Protein AF-A0A1B6IET4-F1 (afdb_monomer_lite)

Radius of gyration: 29.34 Å; chains: 1; bounding box: 78×81×77 Å

Structure (mmCIF, N/CA/C/O backbone):
data_AF-A0A1B6IET4-F1
#
_entry.id   AF-A0A1B6IET4-F1
#
loop_
_atom_site.group_PDB
_atom_site.id
_atom_site.type_symbol
_atom_site.label_atom_id
_atom_site.label_alt_id
_atom_site.label_comp_id
_atom_site.label_asym_id
_atom_site.label_entity_id
_atom_site.label_seq_id
_atom_site.pdbx_PDB_ins_code
_atom_site.Cartn_x
_atom_site.Cartn_y
_atom_site.Cartn_z
_atom_site.occupancy
_atom_site.B_iso_or_equiv
_atom_site.auth_seq_id
_atom_site.auth_comp_id
_atom_site.auth_asym_id
_atom_site.auth_atom_id
_atom_site.pdbx_PDB_model_num
ATOM 1 N N . ASN A 1 1 ? 50.141 42.707 -34.898 1.00 35.66 1 ASN A N 1
ATOM 2 C CA . ASN A 1 1 ? 50.075 41.820 -33.721 1.00 35.66 1 ASN A CA 1
ATOM 3 C C . ASN A 1 1 ? 49.237 40.603 -34.045 1.00 35.66 1 ASN A C 1
ATOM 5 O O . ASN A 1 1 ? 48.019 40.687 -34.051 1.00 35.66 1 ASN A O 1
ATOM 9 N N . ASN A 1 2 ? 49.936 39.517 -34.378 1.00 40.16 2 ASN A N 1
ATOM 10 C CA . ASN A 1 2 ? 49.431 38.146 -34.399 1.00 40.16 2 ASN A CA 1
ATOM 11 C C . ASN A 1 2 ? 48.993 37.731 -32.991 1.00 40.16 2 ASN A C 1
ATOM 13 O O . ASN A 1 2 ? 49.772 37.937 -32.063 1.00 40.16 2 ASN A O 1
ATOM 17 N N . ALA A 1 3 ? 47.797 37.151 -32.866 1.00 30.16 3 ALA A N 1
ATOM 18 C CA . ALA A 1 3 ? 47.273 36.400 -31.715 1.00 30.16 3 ALA A CA 1
ATOM 19 C C . ALA A 1 3 ? 45.770 36.187 -32.005 1.00 30.16 3 ALA A C 1
ATOM 21 O O . ALA A 1 3 ? 45.035 37.162 -32.029 1.00 30.16 3 ALA A O 1
ATOM 22 N N . PHE A 1 4 ? 45.197 35.031 -32.328 1.00 36.78 4 PHE A N 1
ATOM 23 C CA . PHE A 1 4 ? 45.524 33.633 -32.088 1.00 36.78 4 PHE A CA 1
ATOM 24 C C . PHE A 1 4 ? 44.961 32.810 -33.265 1.00 36.78 4 PHE A C 1
ATOM 26 O O . PHE A 1 4 ? 43.767 32.880 -33.550 1.00 36.78 4 PHE A O 1
ATOM 33 N N . GLN A 1 5 ? 45.811 32.041 -33.947 1.00 36.50 5 GLN A N 1
ATOM 34 C CA . GLN A 1 5 ? 45.385 30.879 -34.728 1.00 36.50 5 GLN A CA 1
ATOM 35 C C . GLN A 1 5 ? 45.336 29.698 -33.757 1.00 36.50 5 GLN A C 1
ATOM 37 O O . GLN A 1 5 ? 46.347 29.384 -33.133 1.00 36.50 5 GLN A O 1
ATOM 42 N N . ASP A 1 6 ? 44.171 29.077 -33.603 1.00 36.41 6 ASP A N 1
ATOM 43 C CA . ASP A 1 6 ? 44.025 27.835 -32.847 1.00 36.41 6 ASP A CA 1
ATOM 44 C C . ASP A 1 6 ? 44.394 26.663 -33.770 1.00 36.41 6 ASP A C 1
ATOM 46 O O . ASP A 1 6 ? 43.648 26.303 -34.681 1.00 36.41 6 ASP A O 1
ATOM 50 N N . THR A 1 7 ? 45.608 26.140 -33.597 1.00 37.38 7 THR A N 1
ATOM 51 C CA . THR A 1 7 ? 46.166 24.989 -34.323 1.00 37.38 7 THR A CA 1
ATOM 52 C C . THR A 1 7 ? 46.132 23.731 -33.456 1.00 37.38 7 THR A C 1
ATOM 54 O O . THR A 1 7 ? 47.142 23.040 -33.310 1.00 37.38 7 THR A O 1
ATOM 57 N N . SER A 1 8 ? 44.989 23.434 -32.843 1.00 35.81 8 SER A N 1
ATOM 58 C CA . SER A 1 8 ? 44.781 22.185 -32.112 1.00 35.81 8 SER A CA 1
ATOM 59 C C . SER A 1 8 ? 44.183 21.106 -33.041 1.00 35.81 8 SER A C 1
ATOM 61 O O . SER A 1 8 ? 43.180 21.350 -33.718 1.00 35.81 8 SER A O 1
ATOM 63 N N . PRO A 1 9 ? 44.785 19.903 -33.142 1.00 37.06 9 PRO A N 1
ATOM 64 C CA . PRO A 1 9 ? 44.229 18.826 -33.952 1.00 37.06 9 PRO A CA 1
ATOM 65 C C . PRO A 1 9 ? 42.948 18.299 -33.292 1.00 37.06 9 PRO A C 1
ATOM 67 O O . PRO A 1 9 ? 42.962 17.869 -32.139 1.00 37.06 9 PRO A O 1
ATOM 70 N N . ARG A 1 10 ? 41.827 18.313 -34.025 1.00 40.69 10 ARG A N 1
ATOM 71 C CA . ARG A 1 10 ? 40.599 17.621 -33.610 1.00 40.69 10 ARG A CA 1
ATOM 72 C C . ARG A 1 10 ? 40.860 16.118 -33.618 1.00 40.69 10 ARG A C 1
ATOM 74 O O . ARG A 1 10 ? 40.913 15.503 -34.677 1.00 40.69 10 ARG A O 1
ATOM 81 N N . PHE A 1 11 ? 41.025 15.540 -32.438 1.00 39.75 11 PHE A N 1
ATOM 82 C CA . PHE A 1 11 ? 41.080 14.098 -32.255 1.00 39.75 11 PHE A CA 1
ATOM 83 C C . PHE A 1 11 ? 39.659 13.522 -32.344 1.00 39.75 11 PHE A C 1
ATOM 85 O O . PHE A 1 11 ? 38.828 13.780 -31.475 1.00 39.75 11 PHE A O 1
ATOM 92 N N . ASN A 1 12 ? 39.379 12.774 -33.413 1.00 44.72 12 ASN A N 1
ATOM 93 C CA . ASN A 1 12 ? 38.181 11.952 -33.552 1.00 44.72 12 ASN A CA 1
ATOM 94 C C . ASN A 1 12 ? 38.563 10.491 -33.246 1.00 44.72 12 ASN A C 1
ATOM 96 O O . ASN A 1 12 ? 39.318 9.898 -34.018 1.00 44.72 12 ASN A O 1
ATOM 100 N N . PRO A 1 13 ? 38.076 9.890 -32.149 1.00 41.97 13 PRO A N 1
ATOM 101 C CA . PRO A 1 13 ? 38.489 8.547 -31.739 1.00 41.97 13 PRO A CA 1
ATOM 102 C C . PRO A 1 13 ? 37.949 7.421 -32.641 1.00 41.97 13 PRO A C 1
ATOM 104 O O . PRO A 1 13 ? 38.287 6.262 -32.413 1.00 41.97 13 PRO A O 1
ATOM 107 N N . PHE A 1 14 ? 37.148 7.739 -33.666 1.00 42.12 14 PHE A N 1
ATOM 108 C CA . PHE A 1 14 ? 36.543 6.758 -34.575 1.00 42.12 14 PHE A CA 1
ATOM 109 C C . PHE A 1 14 ? 37.164 6.717 -35.981 1.00 42.12 14 PHE A C 1
ATOM 111 O O . PHE A 1 14 ? 36.769 5.879 -36.788 1.00 42.12 14 PHE A O 1
ATOM 118 N N . ASP A 1 15 ? 38.171 7.548 -36.277 1.00 45.91 15 ASP A N 1
ATOM 119 C CA . ASP A 1 15 ? 38.910 7.469 -37.543 1.00 45.91 15 ASP A CA 1
ATOM 120 C C . ASP A 1 15 ? 40.037 6.427 -37.451 1.00 45.91 15 ASP A C 1
ATOM 122 O O . ASP A 1 15 ? 41.216 6.739 -37.283 1.00 45.91 15 ASP A O 1
ATOM 126 N N . LYS A 1 16 ? 39.666 5.149 -37.570 1.00 44.59 16 LYS A N 1
ATOM 127 C CA . LYS A 1 16 ? 40.583 4.080 -37.984 1.00 44.59 16 LYS A CA 1
ATOM 128 C C . LYS A 1 16 ? 39.982 3.329 -39.162 1.00 44.59 16 LYS A C 1
ATOM 130 O O . LYS A 1 16 ? 39.268 2.344 -39.007 1.00 44.59 16 LYS A O 1
ATOM 135 N N . THR A 1 17 ? 40.325 3.789 -40.358 1.00 39.22 17 THR A N 1
ATOM 136 C CA . THR A 1 17 ? 40.304 2.981 -41.574 1.00 39.22 17 THR A CA 1
ATOM 137 C C . THR A 1 17 ? 41.448 1.971 -41.511 1.00 39.22 17 THR A C 1
ATOM 139 O O . THR A 1 17 ? 42.593 2.280 -41.829 1.00 39.22 17 THR A O 1
ATOM 142 N N . GLN A 1 18 ? 41.144 0.746 -41.090 1.00 35.44 18 GLN A N 1
ATOM 143 C CA . GLN A 1 18 ? 41.941 -0.426 -41.444 1.00 35.44 18 GLN A CA 1
ATOM 144 C C . GLN A 1 18 ? 40.988 -1.527 -41.903 1.00 35.44 18 GLN A C 1
ATOM 146 O O . GLN A 1 18 ? 40.149 -2.005 -41.144 1.00 35.44 18 GLN A O 1
ATOM 151 N N . GLU A 1 19 ? 41.097 -1.870 -43.184 1.00 30.97 19 GLU A N 1
ATOM 152 C CA . GLU A 1 19 ? 40.452 -3.028 -43.791 1.00 30.97 19 GLU A CA 1
ATOM 153 C C . GLU A 1 19 ? 40.926 -4.305 -43.081 1.00 30.97 19 GLU A C 1
ATOM 155 O O . GLU A 1 19 ? 42.126 -4.522 -42.911 1.00 30.97 19 GLU A O 1
ATOM 160 N N . ILE A 1 20 ? 39.982 -5.149 -42.663 1.00 35.44 20 ILE A N 1
ATOM 161 C CA . ILE A 1 20 ? 40.255 -6.448 -42.040 1.00 35.44 20 ILE A CA 1
ATOM 162 C C . ILE A 1 20 ? 40.138 -7.519 -43.136 1.00 35.44 20 ILE A C 1
ATOM 164 O O . ILE A 1 20 ? 39.052 -7.661 -43.707 1.00 35.44 20 ILE A O 1
ATOM 168 N N . PRO A 1 21 ? 41.189 -8.303 -43.447 1.00 29.14 21 PRO A N 1
ATOM 169 C CA . PRO A 1 21 ? 41.033 -9.486 -44.279 1.00 29.14 21 PRO A CA 1
ATOM 170 C C . PRO A 1 21 ? 40.255 -10.555 -43.510 1.00 29.14 21 PRO A C 1
ATOM 172 O O . PRO A 1 21 ? 40.513 -10.815 -42.335 1.00 29.14 21 PRO A O 1
ATOM 175 N N . ALA A 1 22 ? 39.302 -11.184 -44.190 1.00 39.00 22 ALA A N 1
ATOM 176 C CA . ALA A 1 22 ? 38.547 -12.305 -43.659 1.00 39.00 22 ALA A CA 1
ATOM 177 C C . ALA A 1 22 ? 39.466 -13.494 -43.319 1.00 39.00 22 ALA A C 1
ATOM 179 O O . ALA A 1 22 ? 40.372 -13.808 -44.087 1.00 39.00 22 ALA A O 1
ATOM 180 N N . GLN A 1 23 ? 39.096 -14.201 -42.242 1.00 33.66 23 GLN A N 1
ATOM 181 C CA . GLN A 1 23 ? 39.641 -15.463 -41.710 1.00 33.66 23 GLN A CA 1
ATOM 182 C C . GLN A 1 23 ? 40.723 -15.303 -40.630 1.00 33.66 23 GLN A C 1
ATOM 184 O O . GLN A 1 23 ? 41.893 -15.093 -40.918 1.00 33.66 23 GLN A O 1
ATOM 189 N N . VAL A 1 24 ? 40.325 -15.457 -39.364 1.00 31.33 24 VAL A N 1
ATOM 190 C CA . VAL A 1 24 ? 40.567 -16.652 -38.530 1.00 31.33 24 VAL A CA 1
ATOM 191 C C . VAL A 1 24 ? 39.915 -16.388 -37.165 1.00 31.33 24 VAL A C 1
ATOM 193 O O . VAL A 1 24 ? 40.154 -15.377 -36.513 1.00 31.33 24 VAL A O 1
ATOM 196 N N . THR A 1 25 ? 39.020 -17.292 -36.788 1.00 41.34 25 THR A N 1
ATOM 197 C CA . THR A 1 25 ? 38.418 -17.445 -35.463 1.00 41.34 25 THR A CA 1
ATOM 198 C C . THR A 1 25 ? 39.487 -17.837 -34.445 1.00 41.34 25 THR A C 1
ATOM 200 O O . THR A 1 25 ? 40.204 -18.796 -34.705 1.00 41.34 25 THR A O 1
ATOM 203 N N . ASP A 1 26 ? 39.603 -17.095 -33.338 1.00 30.06 26 ASP A N 1
ATOM 204 C CA . ASP A 1 26 ? 39.735 -17.598 -31.954 1.00 30.06 26 ASP A CA 1
ATOM 205 C C . ASP A 1 26 ? 40.285 -16.508 -31.004 1.00 30.06 26 ASP A C 1
ATOM 207 O O . ASP A 1 26 ? 41.312 -15.889 -31.258 1.00 30.06 26 ASP A O 1
ATOM 211 N N . ASN A 1 27 ? 39.579 -16.308 -29.882 1.00 43.00 27 ASN A N 1
ATOM 212 C CA . ASN A 1 27 ? 40.034 -15.731 -28.604 1.00 43.00 27 ASN A CA 1
ATOM 213 C C . ASN A 1 27 ? 40.796 -14.381 -28.594 1.00 43.00 27 ASN A C 1
ATOM 215 O O . ASN A 1 27 ? 42.022 -14.347 -28.563 1.00 43.00 27 ASN A O 1
ATOM 219 N N . ILE A 1 28 ? 40.067 -13.264 -28.417 1.00 29.33 28 ILE A N 1
ATOM 220 C CA . ILE A 1 28 ? 40.630 -11.926 -28.107 1.00 29.33 28 ILE A CA 1
ATOM 221 C C . ILE A 1 28 ? 39.942 -11.302 -26.872 1.00 29.33 28 ILE A C 1
ATOM 223 O O . ILE A 1 28 ? 39.375 -10.218 -26.940 1.00 29.33 28 ILE A O 1
ATOM 227 N N . PHE A 1 29 ? 39.961 -11.985 -25.723 1.00 32.66 29 PHE A N 1
ATOM 228 C CA . PHE A 1 29 ? 39.547 -11.379 -24.437 1.00 32.66 29 PHE A CA 1
ATOM 229 C C . PHE A 1 29 ? 40.571 -11.534 -23.308 1.00 32.66 29 PHE A C 1
ATOM 231 O O . PHE A 1 29 ? 40.282 -11.250 -22.151 1.00 32.66 29 PHE A O 1
ATOM 238 N N . ALA A 1 30 ? 41.805 -11.911 -23.632 1.00 33.69 30 ALA A N 1
ATOM 239 C CA . ALA A 1 30 ? 42.887 -11.966 -22.661 1.00 33.69 30 ALA A CA 1
ATOM 240 C C . ALA A 1 30 ? 44.090 -11.190 -23.193 1.00 33.69 30 ALA A C 1
ATOM 242 O O . ALA A 1 30 ? 44.965 -11.792 -23.799 1.00 33.69 30 ALA A O 1
ATOM 243 N N . GLN A 1 31 ? 44.093 -9.864 -23.009 1.00 34.19 31 GLN A N 1
ATOM 244 C CA . GLN A 1 31 ? 45.282 -9.018 -22.783 1.00 34.19 31 GLN A CA 1
ATOM 245 C C . GLN A 1 31 ? 44.939 -7.535 -22.989 1.00 34.19 31 GLN A C 1
ATOM 247 O O . GLN A 1 31 ? 45.102 -6.992 -24.076 1.00 34.19 31 GLN A O 1
ATOM 252 N N . ALA A 1 32 ? 44.505 -6.869 -21.919 1.00 28.36 32 ALA A N 1
ATOM 253 C CA . ALA A 1 32 ? 44.659 -5.422 -21.759 1.00 28.36 32 ALA A CA 1
ATOM 254 C C . ALA A 1 32 ? 44.480 -5.039 -20.280 1.00 28.36 32 ALA A C 1
ATOM 256 O O . ALA A 1 32 ? 43.469 -4.468 -19.891 1.00 28.36 32 ALA A O 1
ATOM 257 N N . VAL A 1 33 ? 45.464 -5.366 -19.440 1.00 30.70 33 VAL A N 1
ATOM 258 C CA . VAL A 1 33 ? 45.651 -4.677 -18.156 1.00 30.70 33 VAL A CA 1
ATOM 259 C C . VAL A 1 33 ? 47.099 -4.204 -18.118 1.00 30.70 33 VAL A C 1
ATOM 261 O O . VAL A 1 33 ? 48.017 -4.997 -17.923 1.00 30.70 33 VAL A O 1
ATOM 264 N N . LEU A 1 34 ? 47.296 -2.910 -18.361 1.00 32.31 34 LEU A N 1
ATOM 265 C CA . LEU A 1 34 ? 48.510 -2.182 -18.001 1.00 32.31 34 LEU A CA 1
ATOM 266 C C . LEU A 1 34 ? 48.124 -1.146 -16.932 1.00 32.31 34 LEU A C 1
ATOM 268 O O . LEU A 1 34 ? 47.094 -0.489 -17.094 1.00 32.31 34 LEU A O 1
ATOM 272 N N . PRO A 1 35 ? 48.902 -0.999 -15.846 1.00 37.44 35 PRO A N 1
ATOM 273 C CA . PRO A 1 35 ? 48.570 -0.098 -14.750 1.00 37.44 35 PRO A CA 1
ATOM 274 C C . PRO A 1 35 ? 49.065 1.324 -15.047 1.00 37.44 35 PRO A C 1
ATOM 276 O O . PRO A 1 35 ? 50.224 1.515 -15.411 1.00 37.44 35 PRO A O 1
ATOM 279 N N . GLY A 1 36 ? 48.203 2.328 -14.866 1.00 28.25 36 GLY A N 1
ATOM 280 C CA . GLY A 1 36 ? 48.561 3.732 -15.072 1.00 28.25 36 GLY A CA 1
ATOM 281 C C . GLY A 1 36 ? 47.509 4.708 -14.549 1.00 28.25 36 GLY A C 1
ATOM 282 O O . GLY A 1 36 ? 46.590 5.065 -15.268 1.00 28.25 36 GLY A O 1
ATOM 283 N N . GLU A 1 37 ? 47.688 5.096 -13.286 1.00 33.75 37 GLU A N 1
ATOM 284 C CA . GLU A 1 37 ? 47.348 6.379 -12.649 1.00 33.75 37 GLU A CA 1
ATOM 285 C C . GLU A 1 37 ? 45.971 7.034 -12.905 1.00 33.75 37 GLU A C 1
ATOM 287 O O . GLU A 1 37 ? 45.761 7.764 -13.868 1.00 33.75 37 GLU A O 1
ATOM 292 N N . GLY A 1 38 ? 45.110 6.959 -11.879 1.00 40.62 38 GLY A N 1
ATOM 293 C CA . GLY A 1 38 ? 44.422 8.159 -11.391 1.00 40.62 38 GLY A CA 1
ATOM 294 C C . GLY A 1 38 ? 42.975 8.403 -11.818 1.00 40.62 38 GLY A C 1
ATOM 295 O O . GLY A 1 38 ? 42.601 9.564 -11.961 1.00 40.62 38 GLY A O 1
ATOM 296 N N . GLU A 1 39 ? 42.126 7.381 -11.939 1.00 33.41 39 GLU A N 1
ATOM 297 C CA . GLU A 1 39 ? 40.673 7.603 -11.940 1.00 33.41 39 GLU A CA 1
ATOM 298 C C . GLU A 1 39 ? 40.125 7.525 -10.513 1.00 33.41 39 GLU A C 1
ATOM 300 O O . GLU A 1 39 ? 40.117 6.475 -9.876 1.00 33.41 39 GLU A O 1
ATOM 305 N N . LYS A 1 40 ? 39.659 8.670 -9.998 1.00 36.06 40 LYS A N 1
ATOM 306 C CA . LYS A 1 40 ? 38.777 8.707 -8.831 1.00 36.06 40 LYS A CA 1
ATOM 307 C C . LYS A 1 40 ? 37.449 8.069 -9.229 1.00 36.06 40 LYS A C 1
ATOM 309 O O . LYS A 1 40 ? 36.549 8.753 -9.715 1.00 36.06 40 LYS A O 1
ATOM 314 N N . THR A 1 41 ? 37.344 6.766 -9.020 1.00 34.38 41 THR A N 1
ATOM 315 C CA . THR A 1 41 ? 36.072 6.060 -8.919 1.00 34.38 41 THR A CA 1
ATOM 316 C C . THR A 1 41 ? 35.220 6.766 -7.867 1.00 34.38 41 THR A C 1
ATOM 318 O O . THR A 1 41 ? 35.660 7.014 -6.745 1.00 34.38 41 THR A O 1
ATOM 321 N N . LEU A 1 42 ? 34.005 7.157 -8.250 1.00 35.91 42 LEU A N 1
ATOM 322 C CA . LEU A 1 42 ? 32.974 7.577 -7.307 1.00 35.91 42 LEU A CA 1
ATOM 323 C C . LEU A 1 42 ? 32.716 6.398 -6.363 1.00 35.91 42 LEU A C 1
ATOM 325 O O . LEU A 1 42 ? 32.062 5.432 -6.749 1.00 35.91 42 LEU A O 1
ATOM 329 N N . GLU A 1 43 ? 33.272 6.454 -5.153 1.00 33.97 43 GLU A N 1
ATOM 330 C CA . GLU A 1 43 ? 32.986 5.473 -4.111 1.00 33.97 43 GLU A CA 1
ATOM 331 C C . GLU A 1 43 ? 31.500 5.566 -3.753 1.00 33.97 43 GLU A C 1
ATOM 333 O O . GLU A 1 43 ? 31.031 6.546 -3.167 1.00 33.97 43 GLU A O 1
ATOM 338 N N . ARG A 1 44 ? 30.750 4.532 -4.145 1.00 40.22 44 ARG A N 1
ATOM 339 C CA . ARG A 1 44 ? 29.444 4.221 -3.569 1.00 40.22 44 ARG A CA 1
ATOM 340 C C . ARG A 1 44 ? 29.656 4.038 -2.066 1.00 40.22 44 ARG A C 1
ATOM 342 O O . ARG A 1 44 ? 30.440 3.186 -1.658 1.00 40.22 44 ARG A O 1
ATOM 349 N N . THR A 1 45 ? 28.999 4.851 -1.242 1.00 41.81 45 THR A N 1
ATOM 350 C CA . THR A 1 45 ? 29.065 4.770 0.230 1.00 41.81 45 THR A CA 1
ATOM 351 C C . THR A 1 45 ? 28.207 3.626 0.770 1.00 41.81 45 THR A C 1
ATOM 353 O O . THR A 1 45 ? 27.456 3.796 1.733 1.00 41.81 45 THR A O 1
ATOM 356 N N . ASP A 1 46 ? 28.283 2.472 0.124 1.00 43.41 46 ASP A N 1
ATOM 357 C CA . ASP A 1 46 ? 27.486 1.310 0.464 1.00 43.41 46 ASP A CA 1
ATOM 358 C C . ASP A 1 46 ? 28.250 0.542 1.544 1.00 43.41 46 ASP A C 1
ATOM 360 O O . ASP A 1 46 ? 29.479 0.458 1.527 1.00 43.41 46 ASP A O 1
ATOM 364 N N . SER A 1 47 ? 27.519 0.070 2.549 1.00 44.41 47 SER A N 1
ATOM 365 C CA . SER A 1 47 ? 28.025 -0.667 3.703 1.00 44.41 47 SER A CA 1
ATOM 366 C C . SER A 1 47 ? 29.086 -1.694 3.283 1.00 44.41 47 SER A C 1
ATOM 368 O O . SER A 1 47 ? 28.830 -2.509 2.406 1.00 44.41 47 SER A O 1
ATOM 370 N N . GLN A 1 48 ? 30.276 -1.636 3.891 1.00 44.53 48 GLN A N 1
ATOM 371 C CA . GLN A 1 48 ? 31.512 -2.316 3.455 1.00 44.53 48 GLN A CA 1
ATOM 372 C C . GLN A 1 48 ? 31.500 -3.861 3.445 1.00 44.53 48 GLN A C 1
ATOM 374 O O . GLN A 1 48 ? 32.554 -4.467 3.290 1.00 44.53 48 GLN A O 1
ATOM 379 N N . GLU A 1 49 ? 30.347 -4.513 3.554 1.00 47.47 49 GLU A N 1
ATOM 380 C CA . GLU A 1 49 ? 30.211 -5.955 3.352 1.00 47.47 49 GLU A CA 1
ATOM 381 C C . GLU A 1 49 ? 28.911 -6.230 2.586 1.00 47.47 49 GLU A C 1
ATOM 383 O O . GLU A 1 49 ? 27.850 -6.436 3.176 1.00 47.47 49 GLU A O 1
ATOM 388 N N . THR A 1 50 ? 28.971 -6.209 1.251 1.00 52.34 50 THR A N 1
ATOM 389 C CA . THR A 1 50 ? 27.949 -6.882 0.443 1.00 52.34 50 THR A CA 1
ATOM 390 C C . THR A 1 50 ? 28.032 -8.382 0.744 1.00 52.34 50 THR A C 1
ATOM 392 O O . THR A 1 50 ? 29.141 -8.929 0.759 1.00 52.34 50 THR A O 1
ATOM 395 N N . PRO A 1 51 ? 26.907 -9.071 1.018 1.00 56.97 51 PRO A N 1
ATOM 396 C CA . PRO A 1 51 ? 26.940 -10.501 1.294 1.00 56.97 51 PRO A CA 1
ATOM 397 C C . PRO A 1 51 ? 27.563 -11.253 0.108 1.00 56.97 51 PRO A C 1
ATOM 399 O O . PRO A 1 51 ? 27.331 -10.866 -1.041 1.00 56.97 51 PRO A O 1
ATOM 402 N N . PRO A 1 52 ? 28.341 -12.323 0.344 1.00 57.31 52 PRO A N 1
ATOM 403 C CA . PRO A 1 52 ? 28.886 -13.117 -0.746 1.00 57.31 52 PRO A CA 1
ATOM 404 C C . PRO A 1 52 ? 27.744 -13.718 -1.575 1.00 57.31 52 PRO A C 1
ATOM 406 O O . PRO A 1 52 ? 26.821 -14.322 -1.034 1.00 57.31 52 PRO A O 1
ATOM 409 N N . THR A 1 53 ? 27.808 -13.559 -2.896 1.00 57.06 53 THR A N 1
ATOM 410 C CA . THR A 1 53 ? 26.908 -14.238 -3.838 1.00 57.06 53 THR A CA 1
ATOM 411 C C . THR A 1 53 ? 27.053 -15.765 -3.734 1.00 57.06 53 THR A C 1
ATOM 413 O O . THR A 1 53 ? 28.180 -16.251 -3.597 1.00 57.06 53 THR A O 1
ATOM 416 N N . PRO A 1 54 ? 25.962 -16.538 -3.887 1.00 60.03 54 PRO A N 1
ATOM 417 C CA . PRO A 1 54 ? 24.613 -16.091 -4.234 1.00 60.03 54 PRO A CA 1
ATOM 418 C C . PRO A 1 54 ? 23.852 -15.468 -3.052 1.00 60.03 54 PRO A C 1
ATOM 420 O O . PRO A 1 54 ? 23.880 -15.977 -1.940 1.00 60.03 54 PRO A O 1
ATOM 423 N N . LEU A 1 55 ? 23.094 -14.396 -3.318 1.00 65.31 55 LEU A N 1
ATOM 424 C CA . LEU A 1 55 ? 22.197 -13.737 -2.348 1.00 65.31 55 LEU A CA 1
ATOM 425 C C . LEU A 1 55 ? 20.917 -14.555 -2.058 1.00 65.31 55 LEU A C 1
ATOM 427 O O . LEU A 1 55 ? 19.899 -14.006 -1.639 1.00 65.31 55 LEU A O 1
ATOM 431 N N . PHE A 1 56 ? 20.932 -15.852 -2.357 1.00 68.06 56 PHE A N 1
ATOM 432 C CA . PHE A 1 56 ? 19.795 -16.755 -2.250 1.00 68.06 56 PHE A CA 1
ATOM 433 C C . PHE A 1 56 ? 20.270 -18.143 -1.824 1.00 68.06 56 PHE A C 1
ATOM 435 O O . PHE A 1 56 ? 21.320 -18.609 -2.265 1.00 68.06 56 PHE A O 1
ATOM 442 N N . ASP A 1 57 ? 19.461 -18.822 -1.016 1.00 68.75 57 ASP A N 1
ATOM 443 C CA . ASP A 1 57 ? 19.690 -20.223 -0.664 1.00 68.75 57 ASP A CA 1
ATOM 444 C C . ASP A 1 57 ? 19.475 -21.119 -1.899 1.00 68.75 57 ASP A C 1
ATOM 446 O O . ASP A 1 57 ? 18.489 -20.965 -2.628 1.00 68.75 57 ASP A O 1
ATOM 450 N N . GLU A 1 58 ? 20.387 -22.051 -2.177 1.00 69.69 58 GLU A N 1
ATOM 451 C CA . GLU A 1 58 ? 20.191 -23.046 -3.237 1.00 69.69 58 GLU A CA 1
ATOM 452 C C . GLU A 1 58 ? 19.107 -24.066 -2.864 1.00 69.69 58 GLU A C 1
ATOM 454 O O . GLU A 1 58 ? 18.427 -24.579 -3.759 1.00 69.69 58 GLU A O 1
ATOM 459 N N . ASP A 1 59 ? 18.890 -24.312 -1.569 1.00 75.44 59 ASP A N 1
ATOM 460 C CA . ASP A 1 59 ? 17.898 -25.263 -1.086 1.00 75.44 59 ASP A CA 1
ATOM 461 C C . ASP A 1 59 ? 16.468 -24.695 -1.155 1.00 75.44 59 ASP A C 1
ATOM 463 O O . ASP A 1 59 ? 16.011 -23.888 -0.342 1.00 75.44 59 ASP A O 1
ATOM 467 N N . VAL A 1 60 ? 15.717 -25.175 -2.147 1.00 79.94 60 VAL A N 1
ATOM 468 C CA . VAL A 1 60 ? 14.281 -24.901 -2.329 1.00 79.94 60 VAL A CA 1
ATOM 469 C C . VAL A 1 60 ? 13.404 -26.096 -1.953 1.00 79.94 60 VAL A C 1
ATOM 471 O O . VAL A 1 60 ? 12.217 -26.115 -2.276 1.00 79.94 60 VAL A O 1
ATOM 474 N N . SER A 1 61 ? 13.966 -27.115 -1.292 1.00 80.81 61 SER A N 1
ATOM 475 C CA . SER A 1 61 ? 13.227 -28.329 -0.925 1.00 80.81 61 SER A CA 1
ATOM 476 C C . SER A 1 61 ? 12.100 -28.047 0.070 1.00 80.81 61 SER A C 1
ATOM 478 O O . SER A 1 61 ? 11.063 -28.712 0.040 1.00 80.81 61 SER A O 1
ATOM 480 N N . GLN A 1 62 ? 12.280 -27.038 0.927 1.00 79.69 62 GLN A N 1
ATOM 481 C CA . GLN A 1 62 ? 11.281 -26.629 1.907 1.00 79.69 62 GLN A CA 1
ATOM 482 C C . GLN A 1 62 ? 10.306 -25.605 1.310 1.00 79.69 62 GLN A C 1
ATOM 484 O O . GLN A 1 62 ? 10.745 -24.596 0.742 1.00 79.69 62 GLN A O 1
ATOM 489 N N . PRO A 1 63 ? 8.982 -25.793 1.462 1.00 84.44 63 PRO A N 1
ATOM 490 C CA . PRO A 1 63 ? 8.008 -24.804 1.020 1.00 84.44 63 PRO A CA 1
ATOM 491 C C . PRO A 1 63 ? 8.161 -23.502 1.812 1.00 84.44 63 PRO A C 1
ATOM 493 O O . PRO A 1 63 ? 8.537 -23.507 2.985 1.00 84.44 63 PRO A O 1
ATOM 496 N N . LEU A 1 64 ? 7.840 -22.377 1.175 1.00 84.31 64 LEU A N 1
ATOM 497 C CA . LEU A 1 64 ? 7.841 -21.085 1.852 1.00 84.31 64 LEU A CA 1
ATOM 498 C C . LEU A 1 64 ? 6.745 -21.028 2.917 1.00 84.31 64 LEU A C 1
ATOM 500 O O . LEU A 1 64 ? 5.584 -21.348 2.654 1.00 84.31 64 LEU A O 1
ATOM 504 N N . GLU A 1 65 ? 7.099 -20.539 4.104 1.00 85.81 65 GLU A N 1
ATOM 505 C CA . GLU A 1 65 ? 6.106 -20.198 5.118 1.00 85.81 65 GLU A CA 1
ATOM 506 C C . GLU A 1 65 ? 5.172 -19.071 4.614 1.00 85.81 65 GLU A C 1
ATOM 508 O O . GLU A 1 65 ? 5.649 -18.123 3.961 1.00 85.81 65 GLU A O 1
ATOM 513 N N . PRO A 1 66 ? 3.862 -19.126 4.946 1.00 84.62 66 PRO A N 1
ATOM 514 C CA . PRO A 1 66 ? 2.897 -18.083 4.600 1.00 84.62 66 PRO A CA 1
ATOM 515 C C . PRO A 1 66 ? 3.317 -16.690 5.078 1.00 84.62 66 PRO A C 1
ATOM 517 O O . PRO A 1 66 ? 3.864 -16.528 6.172 1.00 84.62 66 PRO A O 1
ATOM 520 N N . PHE A 1 67 ? 3.018 -15.665 4.277 1.00 80.19 67 PHE A N 1
ATOM 521 C CA . PHE A 1 67 ? 3.343 -14.280 4.608 1.00 80.19 67 PHE A CA 1
ATOM 522 C C . PHE A 1 67 ? 2.291 -13.288 4.098 1.00 80.19 67 PHE A C 1
ATOM 524 O O . PHE A 1 67 ? 1.982 -13.308 2.909 1.00 80.19 67 PHE A O 1
ATOM 531 N N . PRO A 1 68 ? 1.816 -12.363 4.949 1.00 74.62 68 PRO A N 1
ATOM 532 C CA . PRO A 1 68 ? 2.104 -12.290 6.383 1.00 74.62 68 PRO A CA 1
ATOM 533 C C . PRO A 1 68 ? 1.558 -13.528 7.112 1.00 74.62 68 PRO A C 1
ATOM 535 O O . PRO A 1 68 ? 0.583 -14.129 6.673 1.00 74.62 68 PRO A O 1
ATOM 538 N N . ARG A 1 69 ? 2.165 -13.914 8.243 1.00 73.62 69 ARG A N 1
ATOM 539 C CA . ARG A 1 69 ? 1.750 -15.083 9.061 1.00 73.62 69 ARG A CA 1
ATOM 540 C C . ARG A 1 69 ? 0.396 -14.896 9.770 1.00 73.62 69 ARG A C 1
ATOM 542 O O . ARG A 1 69 ? 0.139 -15.490 10.812 1.00 73.62 69 ARG A O 1
ATOM 549 N N . ILE A 1 70 ? -0.446 -14.012 9.253 1.00 74.88 70 ILE A N 1
ATOM 550 C CA . ILE A 1 70 ? -1.729 -13.658 9.831 1.00 74.88 70 ILE A CA 1
ATOM 551 C C . ILE A 1 70 ? -2.815 -14.386 9.054 1.00 74.88 70 ILE A C 1
ATOM 553 O O . ILE A 1 70 ? -3.117 -14.040 7.916 1.00 74.88 70 ILE A O 1
ATOM 557 N N . HIS A 1 71 ? -3.439 -15.360 9.708 1.00 68.38 71 HIS A N 1
ATOM 558 C CA . HIS A 1 71 ? -4.677 -15.968 9.238 1.00 68.38 71 HIS A CA 1
ATOM 559 C C . HIS A 1 71 ? -5.834 -15.420 10.065 1.00 68.38 71 HIS A C 1
ATOM 561 O O . HIS A 1 71 ? -6.071 -15.850 11.194 1.00 68.38 71 HIS A O 1
ATOM 567 N N . TYR A 1 72 ? -6.548 -14.446 9.506 1.00 79.12 72 TYR A N 1
ATOM 568 C CA . TYR A 1 72 ? -7.738 -13.908 10.143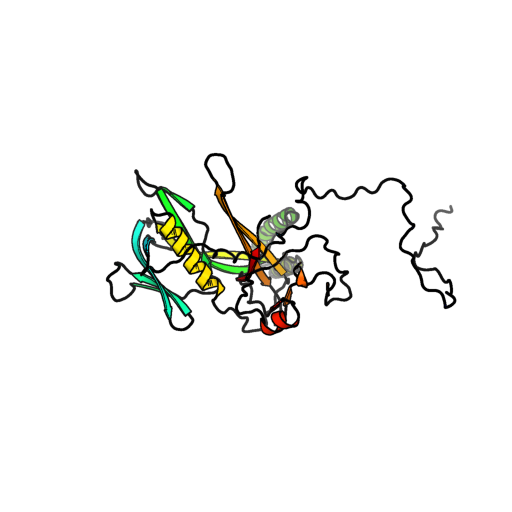 1.00 79.12 72 TYR A CA 1
ATOM 569 C C . TYR A 1 72 ? -8.976 -14.707 9.724 1.00 79.12 72 TYR A C 1
ATOM 571 O O . TYR A 1 72 ? -9.397 -14.665 8.573 1.00 79.12 72 TYR A O 1
ATOM 579 N N . VAL A 1 73 ? -9.569 -15.420 10.680 1.00 76.00 73 VAL A N 1
ATOM 580 C CA . VAL A 1 73 ? -10.826 -16.180 10.509 1.00 76.00 73 VAL A CA 1
ATOM 581 C C . VAL A 1 73 ? -11.966 -15.612 11.365 1.00 76.00 73 VAL A C 1
ATOM 583 O O . VAL A 1 73 ? -12.989 -16.260 11.576 1.00 76.00 73 VAL A O 1
ATOM 586 N N . GLY A 1 74 ? -11.772 -14.414 11.923 1.00 84.00 74 GLY A N 1
ATOM 587 C CA . GLY A 1 74 ? -12.714 -13.788 12.845 1.00 84.00 74 GLY A CA 1
ATOM 588 C C . GLY A 1 74 ? -13.902 -13.109 12.157 1.00 84.00 74 GLY A C 1
ATOM 589 O O . GLY A 1 74 ? -13.936 -12.901 10.949 1.00 84.00 74 GLY A O 1
ATOM 590 N N . SER A 1 75 ? -14.893 -12.721 12.963 1.00 87.81 75 SER A N 1
ATOM 591 C CA . SER A 1 75 ? -16.141 -12.086 12.505 1.00 87.81 75 SER A CA 1
ATOM 592 C C . SER A 1 75 ? -16.078 -10.555 12.350 1.00 87.81 75 SER A C 1
ATOM 594 O O . SER A 1 75 ? -17.105 -9.929 12.099 1.00 87.81 75 SER A O 1
ATOM 596 N N . GLY A 1 76 ? -14.925 -9.945 12.617 1.00 94.31 76 GLY A N 1
ATOM 597 C CA . GLY A 1 76 ? -14.664 -8.504 12.729 1.00 94.31 76 GLY A CA 1
ATOM 598 C C . GLY A 1 76 ? -13.878 -8.133 14.000 1.00 94.31 76 GLY A C 1
ATOM 599 O O . GLY A 1 76 ? -13.536 -8.996 14.813 1.00 94.31 76 GLY A O 1
ATOM 600 N N . TRP A 1 77 ? -13.610 -6.842 14.185 1.00 96.75 77 TRP A N 1
ATOM 601 C CA . TRP A 1 77 ? -12.783 -6.316 15.276 1.00 96.75 77 TRP A CA 1
ATOM 602 C C . TRP A 1 77 ? -13.551 -5.345 16.172 1.00 96.75 77 TRP A C 1
ATOM 604 O O . TRP A 1 77 ? -14.239 -4.447 15.682 1.00 96.75 77 TRP A O 1
ATOM 614 N N . GLU A 1 78 ? -13.377 -5.469 17.489 1.00 96.69 78 GLU A N 1
ATOM 615 C CA . GLU A 1 78 ? -13.771 -4.425 18.439 1.00 96.69 78 GLU A CA 1
ATOM 616 C C . GLU A 1 78 ? -12.691 -3.344 18.495 1.00 96.69 78 GLU A C 1
ATOM 618 O O . GLU A 1 78 ? -11.556 -3.595 18.887 1.00 96.69 78 GLU A O 1
ATOM 623 N N . MET A 1 79 ? -13.048 -2.126 18.097 1.00 96.88 79 MET A N 1
ATOM 624 C CA . MET A 1 79 ? -12.105 -1.030 17.884 1.00 96.88 79 MET 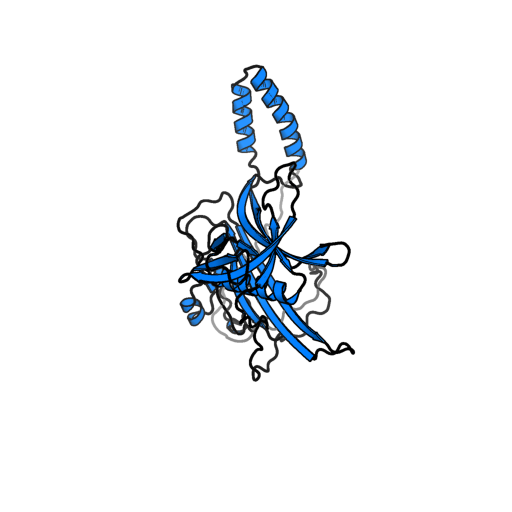A CA 1
ATOM 625 C C . MET A 1 79 ? -12.630 0.278 18.487 1.00 96.88 79 MET A C 1
ATOM 627 O O . MET A 1 79 ? -13.784 0.406 18.898 1.00 96.88 79 MET A O 1
ATOM 631 N N . GLN A 1 80 ? -11.768 1.287 18.525 1.00 97.31 80 GLN A N 1
ATOM 632 C CA . GLN A 1 80 ? -12.081 2.662 18.890 1.00 97.31 80 GLN A CA 1
ATOM 633 C C . GLN A 1 80 ? -11.998 3.548 17.647 1.00 97.31 80 GLN A C 1
ATOM 635 O O . GLN A 1 80 ? -10.949 3.655 17.018 1.00 97.31 80 GLN A O 1
ATOM 640 N N . LEU A 1 81 ? -13.076 4.247 17.309 1.00 97.31 81 LEU A N 1
ATOM 641 C CA . LEU A 1 81 ? -13.099 5.234 16.234 1.00 97.31 81 LEU A CA 1
ATOM 642 C C . LEU A 1 81 ? -12.950 6.645 16.808 1.00 97.31 81 LEU A C 1
ATOM 644 O O . LEU A 1 81 ? -13.703 7.058 17.693 1.00 97.31 81 LEU A O 1
ATOM 648 N N . ARG A 1 82 ? -11.993 7.424 16.294 1.00 95.50 82 ARG A N 1
ATOM 649 C CA . ARG A 1 82 ? -11.808 8.824 16.700 1.00 95.50 82 ARG A CA 1
ATOM 650 C C . ARG A 1 82 ? -12.820 9.721 15.991 1.00 95.50 82 ARG A C 1
ATOM 652 O O . ARG A 1 82 ? -12.702 9.947 14.791 1.00 95.50 82 ARG A O 1
ATOM 659 N N . GLN A 1 83 ? -13.742 10.324 16.736 1.00 91.75 83 GLN A N 1
ATOM 660 C CA . GLN A 1 83 ? -14.767 11.215 16.181 1.00 91.75 83 GLN A CA 1
ATOM 661 C C . GLN A 1 83 ? -14.704 12.625 16.788 1.00 91.75 83 GLN A C 1
ATOM 663 O O . GLN A 1 83 ? -14.280 12.767 17.932 1.00 91.75 83 GLN A O 1
ATOM 668 N N . PRO A 1 84 ? -15.121 13.679 16.058 1.00 89.50 84 PRO A N 1
ATOM 669 C CA . PRO A 1 84 ? -15.449 13.681 14.628 1.00 89.50 84 PRO A CA 1
ATOM 670 C C . PRO A 1 84 ? -14.192 13.662 13.733 1.00 89.50 84 PRO A C 1
ATOM 672 O O . PRO A 1 84 ? -13.137 14.193 14.104 1.00 89.50 84 PRO A O 1
ATOM 675 N N . ASN A 1 85 ? -14.318 13.107 12.519 1.00 80.38 85 ASN A N 1
ATOM 676 C CA . ASN A 1 85 ? -13.224 13.048 11.534 1.00 80.38 85 ASN A CA 1
ATOM 677 C C . ASN A 1 85 ? -12.701 14.462 11.214 1.00 80.38 85 ASN A C 1
ATOM 679 O O . ASN A 1 85 ? -11.509 14.758 11.369 1.00 80.38 85 ASN A O 1
ATOM 683 N N . LYS A 1 86 ? -13.619 15.386 10.896 1.00 78.94 86 LYS A N 1
ATOM 684 C CA . LYS A 1 86 ? -13.339 16.819 10.725 1.00 78.94 86 LYS A CA 1
ATOM 685 C C . LYS A 1 86 ? -13.743 17.586 11.984 1.00 78.94 86 LYS A C 1
ATOM 687 O O . LYS A 1 86 ? -14.910 17.612 12.366 1.00 78.94 86 LYS A O 1
ATOM 692 N N . LYS A 1 87 ? -12.762 18.208 12.637 1.00 75.00 87 LYS A N 1
ATOM 693 C CA . LYS A 1 87 ? -12.970 19.019 13.842 1.00 75.00 87 LYS A CA 1
ATOM 694 C C . LYS A 1 87 ? -13.476 20.408 13.428 1.00 75.00 87 LYS A C 1
ATOM 696 O O . LYS A 1 87 ? -12.790 21.090 12.672 1.00 75.00 87 LYS A O 1
ATOM 701 N N . LYS A 1 88 ? -14.632 20.849 13.935 1.00 74.56 88 LYS A N 1
ATOM 702 C CA . LYS A 1 88 ? -14.972 22.288 13.964 1.00 74.56 88 LYS A CA 1
ATOM 703 C C . LYS A 1 88 ? -14.068 22.971 14.998 1.00 74.56 88 LYS A C 1
ATOM 705 O O . LYS A 1 88 ? -13.700 22.321 15.971 1.00 74.56 88 LYS A O 1
ATOM 710 N N . ILE A 1 89 ? -13.713 24.245 14.815 1.00 70.50 89 ILE A N 1
ATOM 711 C CA . ILE A 1 89 ? -12.702 24.967 15.625 1.00 70.50 89 ILE A CA 1
ATOM 712 C C . ILE A 1 89 ? -12.858 24.723 17.145 1.00 70.50 89 ILE A C 1
ATOM 714 O O . ILE A 1 89 ? -11.871 24.462 17.831 1.00 70.50 89 ILE A O 1
ATOM 718 N N . THR A 1 90 ? -14.094 24.679 17.648 1.00 74.00 90 THR A N 1
ATOM 719 C CA . THR A 1 90 ? -14.438 24.509 19.072 1.00 74.00 90 THR A CA 1
ATOM 720 C C . THR A 1 90 ? -14.774 23.076 19.517 1.00 74.00 90 THR A C 1
ATOM 722 O O . THR A 1 90 ? -14.907 22.831 20.712 1.00 74.00 90 THR A O 1
ATOM 725 N N . GLY A 1 91 ? -14.910 22.104 18.610 1.00 78.94 91 GLY A N 1
ATOM 726 C CA . GLY A 1 91 ? -15.381 20.755 18.959 1.00 78.94 91 GLY A CA 1
ATOM 727 C C . GLY A 1 91 ? -14.259 19.835 19.437 1.00 78.94 91 GLY A C 1
ATOM 728 O O . GLY A 1 91 ? -13.280 19.653 18.723 1.00 78.94 91 GLY A O 1
ATOM 729 N N . GLN A 1 92 ? -14.375 19.205 20.606 1.00 85.00 92 GLN A N 1
ATOM 730 C CA . GLN A 1 92 ? -13.399 18.195 21.031 1.00 85.00 92 GLN A CA 1
ATOM 731 C C . GLN A 1 92 ? -13.612 16.865 20.298 1.00 85.00 92 GLN A C 1
ATOM 733 O O . GLN A 1 92 ? -14.726 16.523 19.908 1.00 85.00 92 GLN A O 1
ATOM 738 N N . ARG A 1 93 ? -12.526 16.112 20.095 1.00 90.25 93 ARG A N 1
ATOM 739 C CA . ARG A 1 93 ? -12.616 14.740 19.589 1.00 90.25 93 ARG A CA 1
ATOM 740 C C . ARG A 1 93 ? -12.707 13.769 20.770 1.00 90.25 93 ARG A C 1
ATOM 742 O O . ARG A 1 93 ? -11.967 13.935 21.741 1.00 90.25 93 ARG A O 1
ATOM 749 N N . PHE A 1 94 ? -13.492 12.704 20.647 1.00 92.75 94 PHE A N 1
ATOM 750 C CA . PHE A 1 94 ? -13.578 11.580 21.596 1.00 92.75 94 PHE A CA 1
ATOM 751 C C . PHE A 1 94 ? -13.353 10.231 20.878 1.00 92.75 94 PHE A C 1
ATOM 753 O O . PHE A 1 94 ? -13.267 10.177 19.647 1.00 92.75 94 PHE A O 1
ATOM 760 N N . TRP A 1 95 ? -13.073 9.179 21.642 1.00 95.31 95 TRP A N 1
ATOM 761 C CA . TRP A 1 95 ? -12.994 7.809 21.130 1.00 95.31 95 TRP A CA 1
ATOM 762 C C . TRP A 1 95 ? -14.360 7.157 21.317 1.00 95.31 95 TRP A C 1
ATOM 764 O O . TRP A 1 95 ? -14.952 7.283 22.387 1.00 95.31 95 TRP A O 1
ATOM 774 N N . LYS A 1 96 ? -14.876 6.521 20.268 1.00 95.69 96 LYS A N 1
ATOM 775 C CA . LYS A 1 96 ? -16.143 5.794 20.287 1.00 95.69 96 LYS A CA 1
ATOM 776 C C . LYS A 1 96 ? -15.861 4.317 20.041 1.00 95.69 96 LYS A C 1
ATOM 778 O O . LYS A 1 96 ? -15.261 3.994 19.017 1.00 95.69 96 LYS A O 1
ATOM 783 N N . LYS A 1 97 ? -16.336 3.439 20.926 1.00 97.19 97 LYS A N 1
ATOM 784 C CA . LYS A 1 97 ? -16.283 1.992 20.693 1.00 97.19 97 LYS A CA 1
ATOM 785 C C . LYS A 1 97 ? -17.153 1.642 19.482 1.00 97.19 97 LYS A C 1
ATOM 787 O O . LYS A 1 97 ? -18.277 2.130 19.373 1.00 97.19 97 LYS A O 1
ATOM 792 N N . VAL A 1 98 ? -16.607 0.848 18.570 1.00 97.94 98 VAL A N 1
ATOM 793 C CA . VAL A 1 98 ? -17.276 0.372 17.355 1.00 97.94 98 VAL A CA 1
ATOM 794 C C . VAL A 1 98 ? -16.883 -1.076 17.087 1.00 97.94 98 VAL A C 1
ATOM 796 O O . VAL A 1 98 ? -15.830 -1.535 17.534 1.00 97.94 98 VAL A O 1
ATOM 799 N N . PHE A 1 99 ? -17.706 -1.778 16.319 1.00 98.12 99 PHE A N 1
ATOM 800 C CA . PHE A 1 99 ? -17.344 -3.063 15.733 1.00 98.12 99 PHE A CA 1
ATOM 801 C C . PHE A 1 99 ? -17.123 -2.885 14.229 1.00 98.12 99 PHE A C 1
ATOM 803 O O . PHE A 1 99 ? -17.935 -2.244 13.563 1.00 98.12 99 PHE A O 1
ATOM 810 N N . MET A 1 100 ? -16.018 -3.400 13.693 1.00 97.75 100 MET A N 1
ATOM 811 C CA . MET A 1 100 ? -15.631 -3.213 12.290 1.00 97.75 100 MET A CA 1
ATOM 812 C C . MET A 1 100 ? -15.564 -4.556 11.566 1.00 97.75 100 MET A C 1
ATOM 814 O O . MET A 1 100 ? -14.978 -5.500 12.089 1.00 97.75 100 MET A O 1
ATOM 818 N N . LYS A 1 101 ? -16.135 -4.640 10.361 1.00 96.31 101 LYS A N 1
ATOM 819 C CA . LYS A 1 101 ? -16.088 -5.830 9.496 1.00 96.31 101 LYS A CA 1
ATOM 820 C C . LYS A 1 101 ? -15.580 -5.441 8.117 1.00 96.31 101 LYS A C 1
ATOM 822 O O . LYS A 1 101 ? -16.071 -4.474 7.544 1.00 96.31 101 LYS A O 1
ATOM 827 N N . LEU A 1 102 ? -14.633 -6.202 7.580 1.00 95.62 102 LEU A N 1
ATOM 828 C CA . LEU A 1 102 ? -14.279 -6.137 6.166 1.00 95.62 102 LEU A CA 1
ATOM 829 C C . LEU A 1 102 ? -15.052 -7.242 5.448 1.00 95.62 102 LEU A C 1
ATOM 831 O O . LEU A 1 102 ? -14.868 -8.417 5.754 1.00 95.62 102 LEU A O 1
ATOM 835 N N . VAL A 1 103 ? -15.947 -6.859 4.544 1.00 95.00 103 VAL A N 1
ATOM 836 C CA . VAL A 1 103 ? -16.790 -7.786 3.780 1.00 95.00 103 VAL A CA 1
ATOM 837 C C . VAL A 1 103 ? -16.606 -7.546 2.290 1.00 95.00 103 VAL A C 1
ATOM 839 O O . VAL A 1 103 ? -16.183 -6.467 1.888 1.00 95.00 103 VAL A O 1
ATOM 842 N N . TYR A 1 104 ? -16.950 -8.533 1.471 1.00 94.25 104 TYR A N 1
ATOM 843 C CA . TYR A 1 104 ? -16.939 -8.407 0.016 1.00 94.25 104 TYR A CA 1
ATOM 844 C C . TYR A 1 104 ? -18.380 -8.349 -0.494 1.00 94.25 104 TYR A C 1
ATOM 846 O O . TYR A 1 104 ? -19.165 -9.274 -0.278 1.00 94.25 104 TYR A O 1
ATOM 854 N N . GLN A 1 105 ? -18.743 -7.233 -1.126 1.00 93.38 105 GLN A N 1
ATOM 855 C CA . GLN A 1 105 ? -20.021 -7.051 -1.813 1.00 93.38 105 GLN A CA 1
ATOM 856 C C . GLN A 1 105 ? -19.784 -7.263 -3.315 1.00 93.38 105 GLN A C 1
ATOM 858 O O . GLN A 1 105 ? -19.422 -6.334 -4.041 1.00 93.38 105 GLN A O 1
ATOM 863 N N . GLY A 1 106 ? -19.920 -8.513 -3.768 1.00 90.81 106 GLY A N 1
ATOM 864 C CA . GLY A 1 106 ? -19.347 -8.939 -5.050 1.00 90.81 106 GLY A CA 1
ATOM 865 C C . GLY A 1 106 ? -17.819 -8.890 -4.974 1.00 90.81 106 GLY A C 1
ATOM 866 O O . GLY A 1 106 ? -17.247 -9.334 -3.985 1.00 90.81 106 GLY A O 1
ATOM 867 N N . GLU A 1 107 ? -17.172 -8.275 -5.963 1.00 88.00 107 GLU A N 1
ATOM 868 C CA . GLU A 1 107 ? -15.710 -8.085 -5.988 1.00 88.00 107 GLU A CA 1
ATOM 869 C C . GLU A 1 107 ? -15.233 -6.869 -5.170 1.00 88.00 107 GLU A C 1
ATOM 871 O O . GLU A 1 107 ? -14.035 -6.628 -5.046 1.00 88.00 107 GLU A O 1
ATOM 876 N N . ASN A 1 108 ? -16.154 -6.074 -4.614 1.00 93.38 108 ASN A N 1
ATOM 877 C CA . ASN A 1 108 ? -15.806 -4.834 -3.926 1.00 93.38 108 ASN A CA 1
ATOM 878 C C . ASN A 1 108 ? -15.622 -5.072 -2.418 1.00 93.38 108 ASN A C 1
ATOM 880 O O . ASN A 1 108 ? -16.599 -5.397 -1.734 1.00 93.38 108 ASN A O 1
ATOM 884 N N . PRO A 1 109 ? -14.419 -4.860 -1.860 1.00 96.44 109 PRO A N 1
ATOM 885 C CA . PRO A 1 109 ? -14.213 -4.868 -0.424 1.00 96.44 109 PRO A CA 1
ATOM 886 C C . PRO A 1 109 ? -14.830 -3.616 0.209 1.00 96.44 109 PRO A C 1
ATOM 888 O O . PRO A 1 109 ? -14.546 -2.479 -0.175 1.00 96.44 109 PRO A O 1
ATOM 891 N N . VAL A 1 110 ? -15.675 -3.825 1.213 1.00 97.81 110 VAL A N 1
ATOM 892 C CA . VAL A 1 110 ? -16.395 -2.784 1.947 1.00 97.81 110 VAL A CA 1
ATOM 893 C C . VAL A 1 110 ? -16.083 -2.911 3.431 1.00 97.81 110 VAL A C 1
ATOM 895 O O . VAL A 1 110 ? -16.268 -3.962 4.044 1.00 97.81 110 VAL A O 1
ATOM 898 N N . LEU A 1 111 ? -15.627 -1.811 4.025 1.00 97.88 111 LEU A N 1
ATOM 899 C CA . LEU A 1 111 ? -15.423 -1.704 5.460 1.00 97.88 111 LEU A CA 1
ATOM 900 C C . LEU A 1 111 ? -16.711 -1.210 6.128 1.00 97.88 111 LEU A C 1
ATOM 902 O O . LEU A 1 111 ? -17.094 -0.048 5.989 1.00 97.88 111 LEU A O 1
ATOM 906 N N . GLN A 1 112 ? -17.375 -2.095 6.861 1.00 97.81 112 GLN A N 1
ATOM 907 C CA . GLN A 1 112 ? -18.608 -1.824 7.594 1.00 97.81 112 GLN A CA 1
ATOM 908 C C . GLN A 1 112 ? -18.316 -1.503 9.061 1.00 97.81 112 GLN A C 1
ATOM 910 O O . GLN A 1 112 ? -17.514 -2.178 9.713 1.00 97.81 112 GLN A O 1
ATOM 915 N N . LEU A 1 113 ? -18.977 -0.476 9.592 1.00 98.00 113 LEU A N 1
ATOM 916 C CA . LEU A 1 113 ? -18.857 -0.031 10.976 1.00 98.00 113 LEU A CA 1
ATOM 917 C C . LEU A 1 113 ? -20.217 -0.128 11.674 1.00 98.00 113 LEU A C 1
ATOM 919 O O . LEU A 1 113 ? -21.210 0.438 11.218 1.00 98.00 113 LEU A O 1
ATOM 923 N N . PHE A 1 114 ? -20.235 -0.788 12.826 1.00 98.25 114 PHE A N 1
ATOM 924 C CA . PHE A 1 114 ? -21.412 -1.021 13.661 1.00 98.25 114 PHE A CA 1
ATOM 925 C C . PHE A 1 114 ? -21.219 -0.373 15.036 1.00 98.25 114 PHE A C 1
ATOM 927 O O . PHE A 1 114 ? -20.080 -0.193 15.487 1.00 98.25 114 PHE A O 1
ATOM 934 N N . ASN A 1 115 ? -22.310 0.004 15.716 1.00 97.00 115 ASN A N 1
ATOM 935 C CA . ASN A 1 115 ? -22.186 0.504 17.088 1.00 97.00 115 ASN A CA 1
ATOM 936 C C . ASN A 1 115 ? -21.835 -0.660 18.018 1.00 97.00 115 ASN A C 1
ATOM 938 O O . ASN A 1 115 ? -20.948 -0.518 18.856 1.00 97.00 115 ASN A O 1
ATOM 942 N N . ASN A 1 116 ? -22.475 -1.812 17.805 1.00 95.69 116 ASN A N 1
ATOM 943 C CA . ASN A 1 116 ? -22.228 -3.058 18.520 1.00 95.69 116 ASN A CA 1
ATOM 944 C C . ASN A 1 116 ? -22.071 -4.233 17.547 1.00 95.69 116 ASN A C 1
ATOM 946 O O . ASN A 1 116 ? -22.510 -4.176 16.402 1.00 95.69 116 ASN A O 1
ATOM 950 N N . LYS A 1 117 ? -21.464 -5.325 18.019 1.00 94.69 117 LYS A N 1
ATOM 951 C CA . LYS A 1 117 ? -21.213 -6.538 17.222 1.00 94.69 117 LYS A CA 1
ATOM 952 C C . LYS A 1 117 ? -22.491 -7.194 16.680 1.00 94.69 117 LYS A C 1
ATOM 954 O O . LYS A 1 117 ? -22.465 -7.734 15.573 1.00 94.69 117 LYS A O 1
ATOM 959 N N . ASP A 1 118 ? -23.567 -7.135 17.461 1.00 95.50 118 ASP A N 1
ATOM 960 C CA . ASP A 1 118 ? -24.838 -7.819 17.190 1.00 95.50 118 ASP A CA 1
ATOM 961 C C . ASP A 1 118 ? -25.850 -6.941 16.432 1.00 95.50 118 ASP A C 1
ATOM 963 O O . ASP A 1 118 ? -26.970 -7.376 16.154 1.00 95.50 118 ASP A O 1
ATOM 967 N N . ASP A 1 119 ? -25.470 -5.705 16.089 1.00 96.38 119 ASP A N 1
ATOM 968 C CA . ASP A 1 119 ? -26.304 -4.828 15.271 1.00 96.38 119 ASP A CA 1
ATOM 969 C C . ASP A 1 119 ? -26.499 -5.455 13.878 1.00 96.38 119 ASP A C 1
ATOM 971 O O . ASP A 1 119 ? -25.553 -5.951 13.258 1.00 96.38 119 ASP A O 1
ATOM 975 N N . LYS A 1 120 ? -27.738 -5.416 13.370 1.00 94.62 120 LYS A N 1
ATOM 976 C CA . LYS A 1 120 ? -28.073 -5.965 12.045 1.00 94.62 120 LYS A CA 1
ATOM 977 C C . LYS A 1 120 ? -27.471 -5.140 10.913 1.00 94.62 120 LYS A C 1
ATOM 979 O O . LYS A 1 120 ? -26.920 -5.705 9.974 1.00 94.62 120 LYS A O 1
ATOM 984 N N . ASP A 1 121 ? -27.562 -3.820 11.039 1.00 96.62 121 ASP A N 1
ATOM 985 C CA . ASP A 1 121 ? -27.185 -2.873 9.997 1.00 96.62 121 ASP A CA 1
ATOM 986 C C . ASP A 1 121 ? -25.984 -2.027 10.445 1.00 96.62 121 ASP A C 1
ATOM 988 O O . ASP A 1 121 ? -25.956 -1.547 11.587 1.00 96.62 121 ASP A O 1
ATOM 992 N N . PRO A 1 122 ? -24.983 -1.813 9.573 1.00 97.56 122 PRO A N 1
ATOM 993 C CA . PRO A 1 122 ? -23.889 -0.904 9.873 1.00 97.56 122 PRO A CA 1
ATOM 994 C C . PRO A 1 122 ? -24.397 0.540 9.917 1.00 97.56 122 PRO A C 1
ATOM 996 O O . PRO A 1 122 ? -25.206 0.963 9.094 1.00 97.56 122 PRO A O 1
ATOM 999 N N . PHE A 1 123 ? -23.877 1.344 10.848 1.00 97.00 123 PHE A N 1
ATOM 1000 C CA . PHE A 1 123 ? -24.177 2.781 10.863 1.00 97.00 123 PHE A CA 1
ATOM 1001 C C . PHE A 1 123 ? -23.391 3.540 9.786 1.00 97.00 123 PHE A C 1
ATOM 1003 O O . PHE A 1 123 ? -23.722 4.684 9.471 1.00 97.00 123 PHE A O 1
ATOM 1010 N N . GLN A 1 124 ? -22.310 2.944 9.274 1.00 97.00 124 GLN A N 1
ATOM 1011 C CA . GLN A 1 124 ? -21.507 3.496 8.194 1.00 97.00 124 GLN A CA 1
ATOM 1012 C C . GLN A 1 124 ? -20.838 2.375 7.397 1.00 97.00 124 GLN A C 1
ATOM 1014 O O . GLN A 1 124 ? -20.248 1.462 7.970 1.00 97.00 124 GLN A O 1
ATOM 1019 N N . GLU A 1 125 ? -20.864 2.502 6.076 1.00 97.31 125 GLU A N 1
ATOM 1020 C CA . GLU A 1 125 ? -20.114 1.654 5.154 1.00 97.31 125 GLU A CA 1
ATOM 1021 C C . GLU A 1 125 ? -19.109 2.503 4.378 1.00 97.31 125 GLU A C 1
ATOM 1023 O O . GLU A 1 125 ? -19.381 3.656 4.030 1.00 97.31 125 GLU A O 1
ATOM 1028 N N . LEU A 1 126 ? -17.932 1.939 4.126 1.00 97.62 126 LEU A N 1
ATOM 1029 C CA . LEU A 1 126 ? -16.899 2.545 3.302 1.00 97.62 126 LEU A CA 1
ATOM 1030 C C . LEU A 1 126 ? -16.397 1.508 2.290 1.00 97.62 126 LEU A C 1
ATOM 1032 O O . LEU A 1 126 ? -15.548 0.686 2.643 1.00 97.62 126 LEU A O 1
ATOM 1036 N N . PRO A 1 127 ? -16.889 1.540 1.041 1.00 97.81 127 PRO A N 1
ATOM 1037 C CA . PRO A 1 127 ? -16.259 0.819 -0.058 1.00 97.81 127 PRO A CA 1
ATOM 1038 C C . PRO A 1 127 ? -14.803 1.266 -0.197 1.00 97.81 127 PRO A C 1
ATOM 1040 O O . PRO A 1 127 ? -14.529 2.470 -0.244 1.00 97.81 127 PRO A O 1
ATOM 1043 N N . LEU A 1 128 ? -13.866 0.319 -0.209 1.00 97.62 128 LEU A N 1
ATOM 1044 C CA . LEU A 1 128 ? -12.454 0.642 -0.383 1.00 97.62 128 LEU A CA 1
ATOM 1045 C C . LEU A 1 128 ? -12.183 1.044 -1.835 1.00 97.62 128 LEU A C 1
ATOM 1047 O O . LEU A 1 128 ? -12.856 0.597 -2.762 1.00 97.62 128 LEU A O 1
ATOM 1051 N N . GLN A 1 129 ? -11.196 1.916 -2.020 1.00 95.69 129 GLN A N 1
ATOM 1052 C CA . GLN A 1 129 ? -10.777 2.415 -3.327 1.00 95.69 129 GLN A CA 1
ATOM 1053 C C . GLN A 1 129 ? -9.262 2.245 -3.478 1.00 95.69 129 GLN A C 1
ATOM 1055 O O . GLN A 1 129 ? -8.561 2.343 -2.469 1.00 95.69 129 GLN A O 1
ATOM 1060 N N . PRO A 1 130 ? -8.728 2.070 -4.705 1.00 94.12 130 PRO A N 1
ATOM 1061 C CA . PRO A 1 130 ? -7.289 1.859 -4.913 1.00 94.12 130 PRO A CA 1
ATOM 1062 C C . PRO A 1 130 ? -6.407 3.010 -4.409 1.00 94.12 130 PRO A C 1
ATOM 1064 O O . PRO A 1 130 ? -5.249 2.820 -4.070 1.00 94.12 130 PRO A O 1
ATOM 1067 N N . CYS A 1 131 ? -6.967 4.216 -4.324 1.00 94.19 131 CYS A N 1
ATOM 1068 C CA . CYS A 1 131 ? -6.305 5.414 -3.811 1.00 94.19 131 CYS A CA 1
ATOM 1069 C C . CYS A 1 131 ? -6.301 5.512 -2.274 1.00 94.19 131 CYS A C 1
ATOM 1071 O O . CYS A 1 131 ? -5.959 6.562 -1.715 1.00 94.19 131 CYS A O 1
ATOM 1073 N N . TYR A 1 132 ? -6.751 4.472 -1.570 1.00 97.06 132 TYR A N 1
ATOM 1074 C CA . TYR A 1 132 ? -6.705 4.421 -0.115 1.00 97.06 132 TYR A CA 1
ATOM 1075 C C . TYR A 1 132 ? -5.408 3.772 0.361 1.00 97.06 132 TYR A C 1
ATOM 1077 O O . TYR A 1 132 ? -4.820 2.938 -0.312 1.00 97.06 132 TYR A O 1
ATOM 1085 N N . SER A 1 133 ? -4.962 4.168 1.547 1.00 96.25 133 SER A N 1
ATOM 1086 C CA . SER A 1 133 ? -3.756 3.650 2.182 1.00 96.25 133 SER A CA 1
ATOM 1087 C C . SER A 1 133 ? -3.964 3.531 3.686 1.00 96.25 133 SER A C 1
ATOM 1089 O O . SER A 1 133 ? -4.703 4.310 4.305 1.00 96.25 133 SER A O 1
ATOM 1091 N N . VAL A 1 134 ? -3.319 2.526 4.264 1.00 96.69 134 VAL A N 1
ATOM 1092 C CA . VAL A 1 134 ? -3.283 2.257 5.696 1.00 96.69 134 VAL A CA 1
ATOM 1093 C C . VAL A 1 134 ? -1.952 2.783 6.227 1.00 96.69 134 VAL A C 1
ATOM 1095 O O . VAL A 1 134 ? -0.903 2.480 5.674 1.00 96.69 134 VAL A O 1
ATOM 1098 N N . SER A 1 135 ? -1.980 3.610 7.273 1.00 96.75 135 SER A N 1
ATOM 1099 C CA . SER A 1 135 ? -0.742 4.083 7.902 1.00 96.75 135 SER A CA 1
ATOM 1100 C C . SER A 1 135 ? -0.101 3.011 8.780 1.00 96.75 135 SER A C 1
ATOM 1102 O O . SER A 1 135 ? -0.811 2.176 9.342 1.00 96.75 135 SER A O 1
ATOM 1104 N N . ASP A 1 136 ? 1.189 3.178 9.071 1.00 95.62 136 ASP A N 1
ATOM 1105 C CA . ASP A 1 136 ? 1.866 2.422 10.125 1.00 95.62 136 ASP A CA 1
ATOM 1106 C C . ASP A 1 136 ? 1.126 2.489 11.468 1.00 95.62 136 ASP A C 1
ATOM 1108 O O . ASP A 1 136 ? 0.426 3.464 11.795 1.00 95.62 136 ASP A O 1
ATOM 1112 N N . ILE A 1 137 ? 1.321 1.443 12.271 1.00 96.75 137 ILE A N 1
ATOM 1113 C CA . ILE A 1 137 ? 0.765 1.347 13.617 1.00 96.75 137 ILE A CA 1
ATOM 1114 C C . ILE A 1 137 ? 1.552 2.275 14.545 1.00 96.75 137 ILE A C 1
ATOM 1116 O O . ILE A 1 137 ? 2.692 2.003 14.914 1.00 96.75 137 ILE A O 1
ATOM 1120 N N . GLY A 1 138 ? 0.918 3.364 14.975 1.00 96.88 138 GLY A N 1
ATOM 1121 C CA . GLY A 1 138 ? 1.460 4.259 15.998 1.00 96.88 138 GLY A CA 1
ATOM 1122 C C . GLY A 1 138 ? 0.915 3.938 17.388 1.00 96.88 138 GLY A C 1
ATOM 1123 O O . GLY A 1 138 ? -0.215 3.480 17.513 1.00 9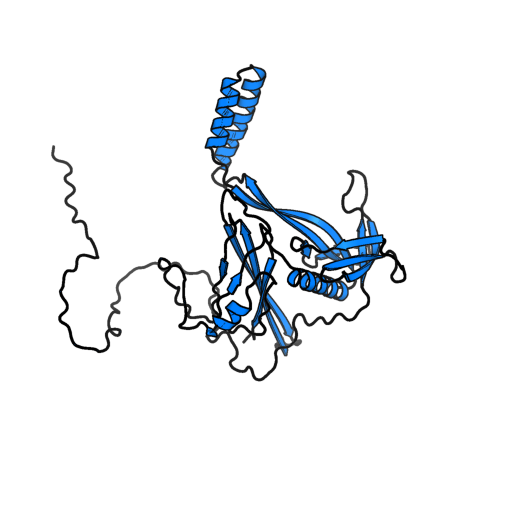6.88 138 GLY A O 1
ATOM 1124 N N . ALA A 1 139 ? 1.661 4.251 18.447 1.00 95.69 139 ALA A N 1
ATOM 1125 C CA . ALA A 1 139 ? 1.164 4.205 19.823 1.00 95.69 139 ALA A CA 1
ATOM 1126 C C . ALA A 1 139 ? 0.967 5.624 20.377 1.00 95.69 139 ALA A C 1
ATOM 1128 O O . ALA A 1 139 ? 1.799 6.507 20.175 1.00 95.69 139 ALA A O 1
ATOM 1129 N N . GLN A 1 140 ? -0.124 5.862 21.105 1.00 94.88 140 GLN A N 1
ATOM 1130 C CA . GLN A 1 140 ? -0.362 7.138 21.789 1.00 94.88 140 GLN A CA 1
ATOM 1131 C C . GLN A 1 140 ? -1.077 6.945 23.127 1.00 94.88 140 GLN A C 1
ATOM 1133 O O . GLN A 1 140 ? -1.620 5.880 23.409 1.00 94.88 140 GLN A O 1
ATOM 1138 N N . GLN A 1 141 ? -1.082 7.986 23.963 1.00 93.69 141 GLN A N 1
ATOM 1139 C CA . GLN A 1 141 ? -1.831 7.964 25.220 1.00 93.69 141 GLN A CA 1
ATOM 1140 C C . GLN A 1 141 ? -3.334 7.811 24.948 1.00 93.69 141 GLN A C 1
ATOM 1142 O O . GLN A 1 141 ? -3.875 8.473 24.051 1.00 93.69 141 GLN A O 1
ATOM 1147 N N . TYR A 1 142 ? -3.989 6.938 25.715 1.00 92.31 142 TYR A N 1
ATOM 1148 C CA . TYR A 1 142 ? -5.435 6.733 25.658 1.00 92.31 142 TYR A CA 1
ATOM 1149 C C . TYR A 1 142 ? -6.144 7.405 26.835 1.00 92.31 142 TYR A C 1
ATOM 1151 O O . TYR A 1 142 ? -6.986 8.277 26.625 1.00 92.31 142 TYR A O 1
ATOM 1159 N N . ASP A 1 143 ? -5.743 7.046 28.051 1.00 88.75 143 ASP A N 1
ATOM 1160 C CA . ASP A 1 143 ? -6.228 7.571 29.330 1.00 88.75 143 ASP A CA 1
ATOM 1161 C C . ASP A 1 143 ? -5.054 7.663 30.325 1.00 88.75 143 ASP A C 1
ATOM 1163 O O . ASP A 1 143 ? -3.902 7.628 29.906 1.00 88.75 143 ASP A O 1
ATOM 1167 N N . ASN A 1 144 ? -5.297 7.800 31.628 1.00 88.44 144 ASN A N 1
ATOM 1168 C CA . ASN A 1 144 ? -4.218 7.894 32.622 1.00 88.44 144 ASN A CA 1
ATOM 1169 C C . ASN A 1 144 ? -3.444 6.578 32.838 1.00 88.44 144 ASN A C 1
ATOM 1171 O O . ASN A 1 144 ? -2.383 6.604 33.455 1.00 88.44 144 ASN A O 1
ATOM 1175 N N . PHE A 1 145 ? -3.955 5.446 32.352 1.00 82.94 145 PHE A N 1
ATOM 1176 C CA . PHE A 1 145 ? -3.483 4.108 32.714 1.00 82.94 145 PHE A CA 1
ATOM 1177 C C . PHE A 1 145 ? -2.999 3.285 31.514 1.00 82.94 145 PHE A C 1
ATOM 1179 O O . PHE A 1 145 ? -2.286 2.304 31.704 1.00 82.94 145 PHE A O 1
ATOM 1186 N N . GLY A 1 146 ? -3.343 3.679 30.284 1.00 89.31 146 GLY A N 1
ATOM 1187 C CA . GLY A 1 146 ? -3.099 2.874 29.094 1.00 89.31 146 GLY A CA 1
ATOM 1188 C C . GLY A 1 146 ? -2.675 3.649 27.848 1.00 89.31 146 GLY A C 1
ATOM 1189 O O . GLY A 1 146 ? -2.910 4.853 27.671 1.00 89.31 146 GLY A O 1
ATOM 1190 N N . LYS A 1 147 ? -2.047 2.904 26.938 1.00 94.44 147 LYS A N 1
ATOM 1191 C CA . LYS A 1 147 ? -1.788 3.316 25.556 1.00 94.44 147 LYS A CA 1
ATOM 1192 C C . LYS A 1 147 ? -2.862 2.735 24.639 1.00 94.44 147 LYS A C 1
ATOM 1194 O O . LYS A 1 147 ? -3.511 1.746 24.960 1.00 94.44 147 LYS A O 1
ATOM 1199 N N . ILE A 1 148 ? -3.019 3.353 23.479 1.00 96.94 148 ILE A N 1
ATOM 1200 C CA . ILE A 1 148 ? -3.803 2.820 22.370 1.00 96.94 148 ILE A CA 1
ATOM 1201 C C . ILE A 1 148 ? -2.921 2.800 21.125 1.00 96.94 148 ILE A C 1
ATOM 1203 O O . ILE A 1 148 ? -2.238 3.786 20.823 1.00 96.94 148 ILE A O 1
ATOM 1207 N N . PHE A 1 149 ? -2.935 1.678 20.415 1.00 98.12 149 PHE A N 1
ATOM 1208 C CA . PHE A 1 149 ? -2.369 1.563 19.079 1.00 98.12 149 PHE A CA 1
ATOM 1209 C C . PHE A 1 149 ? -3.343 2.175 18.092 1.00 98.12 149 PHE A C 1
ATOM 1211 O O . PHE A 1 149 ? -4.549 2.006 18.239 1.00 98.12 149 PHE A O 1
ATOM 1218 N N . THR A 1 150 ? -2.850 2.910 17.106 1.00 98.00 150 THR A N 1
ATOM 1219 C CA . THR A 1 150 ? -3.691 3.618 16.149 1.00 98.00 150 THR A CA 1
ATOM 1220 C C . THR A 1 150 ? -3.189 3.452 14.738 1.00 98.00 150 THR A C 1
ATOM 1222 O O . THR A 1 150 ? -1.991 3.563 14.492 1.00 98.00 150 THR A O 1
ATOM 1225 N N . VAL A 1 151 ? -4.142 3.312 13.828 1.00 98.12 151 VAL A N 1
ATOM 1226 C CA . VAL A 1 151 ? -3.939 3.300 12.384 1.00 98.12 151 VAL A CA 1
ATOM 1227 C C . VAL A 1 151 ? -4.881 4.319 11.762 1.00 98.12 151 VAL A C 1
ATOM 1229 O O . VAL A 1 151 ? -5.980 4.594 12.263 1.00 98.12 151 VAL A O 1
ATOM 1232 N N . LYS A 1 152 ? -4.433 4.941 10.677 1.00 97.81 152 LYS A N 1
ATOM 1233 C CA . LYS A 1 152 ? -5.244 5.843 9.869 1.00 97.81 152 LYS A CA 1
ATOM 1234 C C . LYS A 1 152 ? -5.557 5.152 8.556 1.00 97.81 152 LYS A C 1
ATOM 1236 O O . LYS A 1 152 ? -4.640 4.763 7.845 1.00 97.81 152 LYS A O 1
ATOM 1241 N N . LEU A 1 153 ? -6.841 5.087 8.221 1.00 97.81 153 LEU A N 1
ATOM 1242 C CA . LEU A 1 153 ? -7.262 4.833 6.851 1.00 97.81 153 LEU A CA 1
ATOM 1243 C C . LEU A 1 153 ? -7.331 6.180 6.135 1.00 97.81 153 LEU A C 1
ATOM 1245 O O . LEU A 1 153 ? -8.028 7.101 6.585 1.00 97.81 153 LEU A O 1
ATOM 1249 N N . GLN A 1 154 ? -6.562 6.319 5.067 1.00 97.06 154 GLN A N 1
ATOM 1250 C CA . GLN A 1 154 ? -6.324 7.582 4.387 1.00 97.06 154 GLN A CA 1
ATOM 1251 C C . GLN A 1 154 ? -6.722 7.474 2.924 1.00 97.06 154 GLN A C 1
ATOM 1253 O O . GLN A 1 154 ? -6.438 6.478 2.282 1.00 97.06 154 GLN A O 1
ATOM 1258 N N . PHE A 1 155 ? -7.344 8.522 2.396 1.00 96.12 155 PHE A N 1
ATOM 1259 C CA . PHE A 1 155 ? -7.461 8.742 0.963 1.00 96.12 155 PHE A CA 1
ATOM 1260 C C . PHE A 1 155 ? -6.269 9.589 0.522 1.00 96.12 155 PHE A C 1
ATOM 1262 O O . PHE A 1 155 ? -6.093 10.706 1.023 1.00 96.12 155 PHE A O 1
ATOM 1269 N N . ILE A 1 156 ? -5.453 9.060 -0.384 1.00 94.81 156 ILE A N 1
ATOM 1270 C CA . ILE A 1 156 ? -4.293 9.750 -0.936 1.00 94.81 156 ILE A CA 1
ATOM 1271 C C . ILE A 1 156 ? -4.588 10.078 -2.394 1.00 94.81 156 ILE A C 1
ATOM 1273 O O . ILE A 1 156 ? -4.755 9.200 -3.233 1.00 94.81 156 ILE A O 1
ATOM 1277 N N . PHE A 1 157 ? -4.653 11.372 -2.689 1.00 90.81 157 PHE A N 1
ATOM 1278 C CA . PHE A 1 157 ? -4.817 11.869 -4.047 1.00 90.81 157 PHE A CA 1
ATOM 1279 C C . PHE A 1 157 ? -3.546 12.581 -4.488 1.00 90.81 157 PHE A C 1
ATOM 1281 O O . PHE A 1 157 ? -3.173 13.597 -3.897 1.00 90.81 157 PHE A O 1
ATOM 1288 N N . TYR A 1 158 ? -2.886 12.073 -5.520 1.00 91.69 158 TYR A N 1
ATOM 1289 C CA . TYR A 1 158 ? -1.689 12.694 -6.064 1.00 91.69 158 TYR A CA 1
ATOM 1290 C C . TYR A 1 158 ? -2.054 13.692 -7.161 1.00 91.69 158 TYR A C 1
ATOM 1292 O O . TYR A 1 158 ? -2.925 13.437 -7.989 1.00 91.69 158 TYR A O 1
ATOM 1300 N N . LYS A 1 159 ? -1.415 14.867 -7.155 1.00 86.44 159 LYS A N 1
ATOM 1301 C CA . LYS A 1 159 ? -1.682 15.906 -8.156 1.00 86.44 159 LYS A CA 1
ATOM 1302 C C . LYS A 1 159 ? -0.446 16.712 -8.505 1.00 86.44 159 LYS A C 1
ATOM 1304 O O . LYS A 1 159 ? 0.393 16.966 -7.641 1.00 86.44 159 LYS A O 1
ATOM 1309 N N . GLU A 1 160 ? -0.425 17.206 -9.737 1.00 85.88 160 GLU A N 1
ATOM 1310 C CA . GLU A 1 160 ? 0.488 18.258 -10.171 1.00 85.88 160 GLU A CA 1
ATOM 1311 C C . GLU A 1 160 ? 0.190 19.56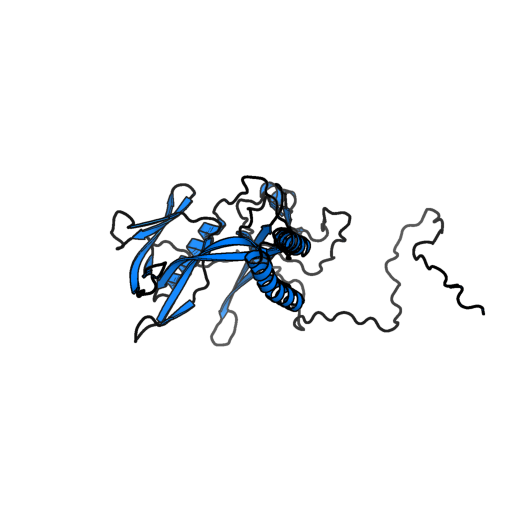2 -9.425 1.00 85.88 160 GLU A C 1
ATOM 1313 O O . GLU A 1 160 ? -0.932 20.085 -9.437 1.00 85.88 160 GLU A O 1
ATOM 1318 N N . ARG A 1 161 ? 1.212 20.117 -8.778 1.00 80.44 161 ARG A N 1
ATOM 1319 C CA . ARG A 1 161 ? 1.183 21.452 -8.181 1.00 80.44 161 ARG A CA 1
ATOM 1320 C C . ARG A 1 161 ? 2.324 22.289 -8.747 1.00 80.44 161 ARG A C 1
ATOM 1322 O O . ARG A 1 161 ? 3.365 21.744 -9.089 1.00 80.44 161 ARG A O 1
ATOM 1329 N N . PRO A 1 162 ? 2.173 23.617 -8.830 1.00 69.25 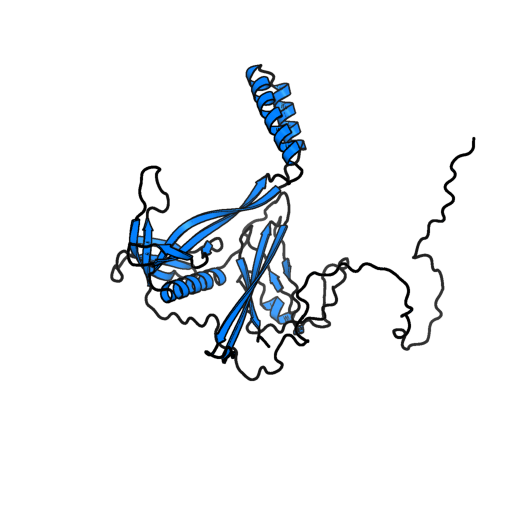162 PRO A N 1
ATOM 1330 C CA . PRO A 1 162 ? 3.326 24.487 -9.012 1.00 69.25 162 PRO A CA 1
ATOM 1331 C C . PRO A 1 162 ? 4.261 24.338 -7.799 1.00 69.25 162 PRO A C 1
ATOM 1333 O O . PRO A 1 162 ? 3.864 24.652 -6.678 1.00 69.25 162 PRO A O 1
ATOM 1336 N N . GLY A 1 163 ? 5.467 23.832 -8.024 1.00 62.41 163 GLY A N 1
ATOM 1337 C CA . GLY A 1 163 ? 6.559 23.730 -7.060 1.00 62.41 163 GLY A CA 1
ATOM 1338 C C . GLY A 1 163 ? 7.516 24.926 -7.130 1.00 62.41 163 GLY A C 1
ATOM 1339 O O . GLY A 1 163 ? 7.463 25.758 -8.042 1.00 62.41 163 GLY A O 1
ATOM 1340 N N . VAL A 1 164 ? 8.416 25.017 -6.147 1.00 55.50 164 VAL A N 1
ATOM 1341 C CA . VAL A 1 164 ? 9.457 26.056 -6.052 1.00 55.50 164 VAL A CA 1
ATOM 1342 C C . VAL A 1 164 ? 10.800 25.371 -5.792 1.00 55.50 164 VAL A C 1
ATOM 1344 O O . VAL A 1 164 ? 10.962 24.700 -4.779 1.00 55.50 164 VAL A O 1
ATOM 1347 N N . ARG A 1 165 ? 11.787 25.523 -6.690 1.00 51.72 165 ARG A N 1
ATOM 1348 C CA . ARG A 1 165 ? 13.130 24.936 -6.484 1.00 51.72 165 ARG A CA 1
ATOM 1349 C C . ARG A 1 165 ? 13.870 25.628 -5.320 1.00 51.72 165 ARG A C 1
ATOM 1351 O O . ARG A 1 165 ? 13.798 26.856 -5.237 1.00 51.72 165 ARG A O 1
ATOM 1358 N N . PRO A 1 166 ? 14.707 24.923 -4.532 1.00 44.69 166 PRO A N 1
ATOM 1359 C CA . PRO A 1 166 ? 15.521 25.523 -3.460 1.00 44.69 166 PRO A CA 1
ATOM 1360 C C . PRO A 1 166 ? 16.549 26.598 -3.890 1.00 44.69 166 PRO A C 1
ATOM 1362 O O . PRO A 1 166 ? 17.113 27.269 -3.037 1.00 44.69 166 PRO A O 1
ATOM 1365 N N . GLY A 1 167 ? 16.762 26.837 -5.192 1.00 52.50 167 GLY A N 1
ATOM 1366 C CA . GLY A 1 167 ? 17.530 27.982 -5.729 1.00 52.50 167 GLY A CA 1
ATOM 1367 C C . GLY A 1 167 ? 16.674 29.089 -6.370 1.00 52.50 167 GLY A C 1
ATOM 1368 O O . GLY A 1 167 ? 17.186 30.132 -6.767 1.00 52.50 167 GLY A O 1
ATOM 1369 N N . GLN A 1 168 ? 15.359 28.875 -6.482 1.00 50.19 168 GLN A N 1
ATOM 1370 C CA . GLN A 1 168 ? 14.379 29.869 -6.930 1.00 50.19 168 GLN A CA 1
ATOM 1371 C C . GLN A 1 168 ? 13.774 30.656 -5.766 1.00 50.19 168 GLN A C 1
ATOM 1373 O O . GLN A 1 168 ? 12.944 31.518 -6.020 1.00 50.19 168 GLN A O 1
ATOM 1378 N N . VAL A 1 169 ? 14.186 30.423 -4.518 1.00 51.84 169 VAL A N 1
ATOM 1379 C CA . VAL A 1 169 ? 13.691 31.173 -3.349 1.00 51.84 169 VAL A CA 1
ATOM 1380 C C . VAL A 1 169 ? 13.961 32.678 -3.509 1.00 51.84 169 VAL A C 1
ATOM 1382 O O . VAL A 1 169 ? 13.071 33.485 -3.274 1.00 51.84 169 VAL A O 1
ATOM 1385 N N . THR A 1 170 ? 15.099 33.056 -4.102 1.00 55.12 170 THR A N 1
ATOM 1386 C CA . THR A 1 170 ? 15.415 34.445 -4.497 1.00 55.12 170 THR A CA 1
ATOM 1387 C C . THR A 1 170 ? 14.524 34.981 -5.629 1.00 55.12 170 THR A C 1
ATOM 1389 O O . THR A 1 170 ? 14.243 36.178 -5.708 1.00 55.12 170 THR A O 1
ATOM 1392 N N . LYS A 1 171 ? 14.025 34.113 -6.522 1.00 50.94 171 LYS A N 1
ATOM 1393 C CA . LYS A 1 171 ? 12.996 34.459 -7.523 1.00 50.94 171 LYS A CA 1
ATOM 1394 C C . LYS A 1 171 ? 11.592 34.513 -6.908 1.00 50.94 171 LYS A C 1
ATOM 1396 O O . LYS A 1 171 ? 10.805 35.344 -7.341 1.00 50.94 171 LYS A O 1
ATOM 1401 N N . ALA A 1 172 ? 11.284 33.690 -5.909 1.00 48.28 172 ALA A N 1
ATOM 1402 C CA . ALA A 1 172 ? 10.041 33.741 -5.147 1.00 48.28 172 ALA A CA 1
ATOM 1403 C C . ALA A 1 172 ? 9.969 35.023 -4.301 1.00 48.28 172 ALA A C 1
ATOM 1405 O O . ALA A 1 172 ? 8.945 35.692 -4.327 1.00 48.28 172 ALA A O 1
ATOM 1406 N N . GLU A 1 173 ? 11.074 35.460 -3.688 1.00 54.72 173 GLU A N 1
ATOM 1407 C CA . GLU A 1 173 ? 11.204 36.793 -3.076 1.00 54.72 173 GLU A CA 1
ATOM 1408 C C . GLU A 1 173 ? 11.008 37.921 -4.099 1.00 54.72 173 GLU A C 1
ATOM 1410 O O . GLU A 1 173 ? 10.290 38.887 -3.830 1.00 54.72 173 GLU A O 1
ATOM 1415 N N . ARG A 1 174 ? 11.561 37.782 -5.318 1.00 56.56 174 ARG A N 1
ATOM 1416 C CA . ARG A 1 174 ? 11.243 38.705 -6.423 1.00 56.56 174 ARG A CA 1
ATOM 1417 C C . ARG A 1 174 ? 9.756 38.696 -6.769 1.00 56.56 174 ARG A C 1
ATOM 1419 O O . ARG A 1 174 ? 9.259 39.769 -7.078 1.00 56.56 174 ARG A O 1
ATOM 1426 N N . ILE A 1 175 ? 9.063 37.551 -6.720 1.00 55.47 175 ILE A N 1
ATOM 1427 C CA . ILE A 1 175 ? 7.609 37.426 -6.947 1.00 55.47 175 ILE A CA 1
ATOM 1428 C C . ILE A 1 175 ? 6.815 38.108 -5.823 1.00 55.47 175 ILE A C 1
ATOM 1430 O O . ILE A 1 175 ? 5.847 38.800 -6.122 1.00 55.47 175 ILE A O 1
ATOM 1434 N N . THR A 1 176 ? 7.236 38.005 -4.560 1.00 58.25 176 THR A N 1
ATOM 1435 C CA . THR A 1 176 ? 6.600 38.700 -3.424 1.00 58.25 176 THR A CA 1
ATOM 1436 C C . THR A 1 176 ? 6.692 40.223 -3.569 1.00 58.25 176 THR A C 1
ATOM 1438 O O . THR A 1 176 ? 5.686 40.913 -3.421 1.00 58.25 176 THR A O 1
ATOM 1441 N N . ASN A 1 177 ? 7.857 40.748 -3.974 1.00 58.47 177 ASN A N 1
ATOM 1442 C CA . ASN A 1 177 ? 8.042 42.175 -4.296 1.00 58.47 177 ASN A CA 1
ATOM 1443 C C . ASN A 1 177 ? 7.271 42.620 -5.551 1.00 58.47 177 ASN A C 1
ATOM 1445 O O . ASN A 1 177 ? 6.969 43.794 -5.740 1.00 58.47 177 ASN A O 1
ATOM 1449 N N . LYS A 1 178 ? 6.958 41.667 -6.423 1.00 59.91 178 LYS A N 1
ATOM 1450 C CA . LYS A 1 178 ? 6.193 41.850 -7.653 1.00 59.91 178 LYS A CA 1
ATOM 1451 C C . LYS A 1 178 ? 4.676 41.809 -7.392 1.00 59.91 178 LYS A C 1
ATOM 1453 O O . LYS A 1 178 ? 3.932 42.524 -8.050 1.00 59.91 178 LYS A O 1
ATOM 1458 N N . LEU A 1 179 ? 4.206 41.050 -6.400 1.00 62.75 179 LEU A N 1
ATOM 1459 C CA . LEU A 1 179 ? 2.800 40.995 -5.967 1.00 62.75 179 LEU A CA 1
ATOM 1460 C C . LEU A 1 179 ? 2.324 42.313 -5.340 1.00 62.75 179 LEU A C 1
ATOM 1462 O O . LEU A 1 179 ? 1.202 42.745 -5.597 1.00 62.75 179 LEU A O 1
ATOM 1466 N N . SER A 1 180 ? 3.177 42.986 -4.568 1.00 65.62 180 SER A N 1
ATOM 1467 C CA . SER A 1 180 ? 2.916 44.351 -4.093 1.00 65.62 180 SER A CA 1
ATOM 1468 C C . SER A 1 180 ? 2.858 45.356 -5.251 1.00 65.62 180 SER A C 1
ATOM 1470 O O . SER A 1 180 ? 2.018 46.253 -5.247 1.00 65.62 180 SER A O 1
ATOM 1472 N N . GLN A 1 181 ? 3.675 45.158 -6.288 1.00 67.38 181 GLN A N 1
ATOM 1473 C CA . GLN A 1 181 ? 3.645 45.948 -7.522 1.00 67.38 181 GLN A CA 1
ATOM 1474 C C . GLN A 1 181 ? 2.371 45.695 -8.347 1.00 67.38 181 GLN A C 1
ATOM 1476 O O . GLN A 1 181 ? 1.762 46.635 -8.842 1.00 67.38 181 GLN A O 1
ATOM 1481 N N . PHE A 1 182 ? 1.905 44.445 -8.420 1.00 68.19 182 PHE A N 1
ATOM 1482 C CA . PHE A 1 182 ? 0.616 44.076 -9.010 1.00 68.19 182 PHE A CA 1
ATOM 1483 C C . PHE A 1 182 ? -0.557 44.742 -8.284 1.00 68.19 182 PHE A C 1
ATOM 1485 O O . PHE A 1 182 ? -1.449 45.288 -8.932 1.00 68.19 182 PHE A O 1
ATOM 1492 N N . ALA A 1 183 ? -0.545 44.742 -6.945 1.00 66.44 183 ALA A N 1
ATOM 1493 C CA . ALA A 1 183 ? -1.549 45.445 -6.153 1.00 66.44 183 ALA A CA 1
ATOM 1494 C C . ALA A 1 183 ? -1.526 46.957 -6.435 1.00 66.44 183 ALA A C 1
ATOM 1496 O O . ALA A 1 183 ? -2.585 47.556 -6.594 1.00 66.44 183 ALA A O 1
ATOM 1497 N N . ALA A 1 184 ? -0.342 47.560 -6.582 1.00 71.69 184 ALA A N 1
ATOM 1498 C CA . ALA A 1 184 ? -0.205 48.963 -6.968 1.00 71.69 184 ALA A CA 1
ATOM 1499 C C . ALA A 1 184 ? -0.741 49.246 -8.385 1.00 71.69 184 ALA A C 1
ATOM 1501 O O . ALA A 1 184 ? -1.520 50.183 -8.541 1.00 71.69 184 ALA A O 1
ATOM 1502 N N . TYR A 1 185 ? -0.412 48.422 -9.390 1.00 76.38 185 TYR A N 1
ATOM 1503 C CA . TYR A 1 185 ? -0.949 48.557 -10.754 1.00 76.38 185 TYR A CA 1
ATOM 1504 C C . TYR A 1 185 ? -2.476 48.423 -10.786 1.00 76.38 185 TYR A C 1
ATOM 1506 O O . TYR A 1 185 ? -3.152 49.211 -11.444 1.00 76.38 185 TYR A O 1
ATOM 1514 N N . ALA A 1 186 ? -3.040 47.482 -10.023 1.00 69.88 186 ALA A N 1
ATOM 1515 C CA . ALA A 1 186 ? -4.486 47.302 -9.918 1.00 69.88 186 ALA A CA 1
ATOM 1516 C C . ALA A 1 186 ? -5.178 48.492 -9.228 1.00 69.88 186 ALA A C 1
ATOM 1518 O O . ALA A 1 186 ? -6.222 48.944 -9.693 1.00 69.88 186 ALA A O 1
ATOM 1519 N N . ILE A 1 187 ? -4.587 49.035 -8.157 1.00 77.44 187 ILE A N 1
ATOM 1520 C CA . ILE A 1 187 ? -5.101 50.221 -7.450 1.00 77.44 187 ILE A CA 1
ATOM 1521 C C . ILE A 1 187 ? -5.010 51.477 -8.333 1.00 77.44 187 ILE A C 1
ATOM 1523 O O . ILE A 1 187 ? -5.890 52.332 -8.275 1.00 77.44 187 ILE A O 1
ATOM 1527 N N . GLN A 1 188 ? -3.976 51.582 -9.172 1.00 78.75 188 GLN A N 1
ATOM 1528 C CA . GLN A 1 188 ? -3.766 52.698 -10.103 1.00 78.75 188 GLN A CA 1
ATOM 1529 C C . GLN A 1 188 ? -4.546 52.557 -11.422 1.00 78.75 188 GLN A C 1
ATOM 1531 O O . GLN A 1 188 ? -4.503 53.462 -12.251 1.00 78.75 188 GLN A O 1
ATOM 1536 N N . GLY A 1 189 ? -5.264 51.447 -11.629 1.00 76.38 189 GLY A N 1
ATOM 1537 C CA . GLY A 1 189 ? -6.005 51.190 -12.866 1.00 76.38 189 GLY A CA 1
ATOM 1538 C C . GLY A 1 189 ? -5.115 50.916 -14.086 1.00 76.38 189 GLY A C 1
ATOM 1539 O O . GLY A 1 189 ? -5.583 51.036 -15.218 1.00 76.38 189 GLY A O 1
ATOM 1540 N N . ASP A 1 190 ? -3.849 50.542 -13.885 1.00 78.75 190 ASP A N 1
ATOM 1541 C CA . ASP A 1 190 ? -2.924 50.164 -14.955 1.00 78.75 190 ASP A CA 1
ATOM 1542 C C . ASP A 1 190 ? -3.151 48.704 -15.376 1.00 78.75 190 ASP A C 1
ATOM 1544 O O . ASP A 1 190 ? -2.463 47.760 -14.971 1.00 78.75 190 ASP A O 1
ATOM 1548 N N . TYR A 1 191 ? -4.165 48.518 -16.219 1.00 72.94 191 TYR A N 1
ATOM 1549 C CA . TYR A 1 191 ? -4.535 47.216 -16.769 1.00 72.94 191 TYR A CA 1
ATOM 1550 C C . TYR A 1 191 ? -3.440 46.593 -17.648 1.00 72.94 191 TYR A C 1
ATOM 1552 O O . TYR A 1 191 ? -3.391 45.367 -17.784 1.00 72.94 191 TYR A O 1
ATOM 1560 N N . GLN A 1 192 ? -2.556 47.404 -18.236 1.00 75.44 192 GLN A N 1
ATOM 1561 C CA . GLN A 1 192 ? -1.479 46.910 -19.089 1.00 75.44 192 GLN A CA 1
ATOM 1562 C C . GLN A 1 192 ? -0.357 46.305 -18.238 1.00 75.44 192 GLN A C 1
ATOM 1564 O O . GLN A 1 192 ? 0.060 45.178 -18.516 1.00 75.44 192 GLN A O 1
ATOM 1569 N N . GLY A 1 193 ? 0.037 46.975 -17.150 1.00 72.12 193 GLY A N 1
ATOM 1570 C CA . GLY A 1 193 ? 0.995 46.447 -16.173 1.00 72.12 193 GLY A CA 1
ATOM 1571 C C . GLY A 1 193 ? 0.512 45.154 -15.503 1.00 72.12 193 GLY A C 1
ATOM 1572 O O . GLY A 1 193 ? 1.266 44.188 -15.385 1.00 72.12 193 GLY A O 1
ATOM 1573 N N . VAL A 1 194 ? -0.780 45.068 -15.163 1.00 69.19 194 VAL A N 1
ATOM 1574 C CA . VAL A 1 194 ? -1.422 43.840 -14.642 1.00 69.19 194 VAL A CA 1
ATOM 1575 C C . VAL A 1 194 ? -1.344 42.682 -15.651 1.00 69.19 194 VAL A C 1
ATOM 1577 O O . VAL A 1 194 ? -1.054 41.539 -15.280 1.00 69.19 194 VAL A O 1
ATOM 1580 N N . LYS A 1 195 ? -1.577 42.956 -16.941 1.00 73.75 195 LYS A N 1
ATOM 1581 C CA . LYS A 1 195 ? -1.540 41.947 -18.012 1.00 73.75 195 LYS A CA 1
ATOM 1582 C C . LYS A 1 195 ? -0.116 41.472 -18.311 1.00 73.75 195 LYS A C 1
ATOM 1584 O O . LYS A 1 195 ? 0.106 40.274 -18.497 1.00 73.75 195 LYS A O 1
ATOM 1589 N N . GLU A 1 196 ? 0.843 42.391 -18.334 1.00 74.00 196 GLU A N 1
ATOM 1590 C CA . GLU A 1 196 ? 2.262 42.095 -18.542 1.00 74.00 196 GLU A CA 1
ATOM 1591 C C . GLU A 1 196 ? 2.830 41.263 -17.387 1.00 74.00 196 GLU A C 1
ATOM 1593 O O . GLU A 1 196 ? 3.485 40.244 -17.612 1.00 74.00 196 GLU A O 1
ATOM 1598 N N . PHE A 1 197 ? 2.441 41.592 -16.155 1.00 67.12 197 PHE A N 1
ATOM 1599 C CA . PHE A 1 197 ? 2.758 40.814 -14.964 1.00 67.12 197 PHE A CA 1
ATOM 1600 C C . PHE A 1 197 ? 2.242 39.372 -15.019 1.00 67.12 197 PHE A C 1
ATOM 1602 O O . PHE A 1 197 ? 2.983 38.424 -14.742 1.00 67.12 197 PHE A O 1
ATOM 1609 N N . GLY A 1 198 ? 0.974 39.189 -15.404 1.00 63.94 198 GLY A N 1
ATOM 1610 C CA . GLY A 1 198 ? 0.383 37.862 -15.585 1.00 63.94 198 GLY A CA 1
ATOM 1611 C C . GLY A 1 198 ? 1.095 37.050 -16.674 1.00 63.94 198 GLY A C 1
ATOM 1612 O O . GLY A 1 198 ? 1.301 35.844 -16.520 1.00 63.94 198 GLY A O 1
ATOM 1613 N N . SER A 1 199 ? 1.532 37.713 -17.749 1.00 67.19 199 SER A N 1
ATOM 1614 C CA . SER A 1 199 ? 2.363 37.116 -18.801 1.00 67.19 199 SER A CA 1
ATOM 1615 C C . SER A 1 199 ? 3.742 36.697 -18.277 1.00 67.19 199 SER A C 1
ATOM 1617 O O . SER A 1 199 ? 4.180 35.579 -18.541 1.00 67.19 199 SER A O 1
ATOM 1619 N N . ASP A 1 200 ? 4.420 37.542 -17.505 1.00 64.38 200 ASP A N 1
ATOM 1620 C CA . ASP A 1 200 ? 5.744 37.247 -16.950 1.00 64.38 200 ASP A CA 1
ATOM 1621 C C . ASP A 1 200 ? 5.721 36.099 -15.937 1.00 64.38 200 ASP A C 1
ATOM 1623 O O . ASP A 1 200 ? 6.602 35.239 -15.959 1.00 64.38 200 ASP A O 1
ATOM 1627 N N . LEU A 1 201 ? 4.686 36.023 -15.096 1.00 60.47 201 LEU A N 1
ATOM 1628 C CA . LEU A 1 201 ? 4.444 34.869 -14.224 1.00 60.47 201 LEU A CA 1
ATOM 1629 C C . LEU A 1 201 ? 4.240 33.579 -15.023 1.00 60.47 201 LEU A C 1
ATOM 1631 O O . LEU A 1 201 ? 4.754 32.528 -14.643 1.00 60.47 201 LEU A O 1
ATOM 1635 N N . LYS A 1 202 ? 3.534 33.658 -16.156 1.00 61.66 202 LYS A N 1
ATOM 1636 C CA . LYS A 1 202 ? 3.339 32.521 -17.062 1.00 61.66 202 LYS A CA 1
ATOM 1637 C C . LYS A 1 202 ? 4.646 32.105 -17.753 1.00 61.66 202 LYS A C 1
ATOM 1639 O O . LYS A 1 202 ? 4.893 30.911 -17.894 1.00 61.66 202 LYS A O 1
ATOM 1644 N N . LYS A 1 203 ? 5.500 33.065 -18.137 1.00 60.41 203 LYS A N 1
ATOM 1645 C CA . LYS A 1 203 ? 6.832 32.826 -18.733 1.00 60.41 203 LYS A CA 1
ATOM 1646 C C . LYS A 1 203 ? 7.847 32.268 -17.737 1.00 60.41 203 LYS A C 1
ATOM 1648 O O . LYS A 1 203 ? 8.770 31.571 -18.143 1.00 60.41 203 LYS A O 1
ATOM 1653 N N . LEU A 1 204 ? 7.689 32.567 -16.446 1.00 56.09 204 LEU A N 1
ATOM 1654 C CA . LEU A 1 204 ? 8.601 32.109 -15.396 1.00 56.09 204 LEU A CA 1
ATOM 1655 C C . LEU A 1 204 ? 8.591 30.591 -15.193 1.00 56.09 204 LEU A C 1
ATOM 1657 O O . LEU A 1 204 ? 9.538 30.098 -14.585 1.00 56.09 204 LEU A O 1
ATOM 1661 N N . GLY A 1 205 ? 7.577 29.879 -15.707 1.00 56.34 205 GLY A N 1
ATOM 1662 C CA . GLY A 1 205 ? 7.526 28.418 -15.719 1.00 56.34 205 GLY A CA 1
ATOM 1663 C C . GLY A 1 205 ? 7.789 27.844 -14.333 1.00 56.34 205 GLY A C 1
ATOM 1664 O O . GLY A 1 205 ? 8.876 27.330 -14.076 1.00 56.34 205 GLY A O 1
ATOM 1665 N N . LEU A 1 206 ? 6.824 27.984 -13.416 1.00 60.12 206 LEU A N 1
ATOM 1666 C CA . LEU A 1 206 ? 6.953 27.350 -12.106 1.00 60.12 206 LEU A CA 1
ATOM 1667 C C . LEU A 1 206 ? 7.135 25.842 -12.331 1.00 60.12 206 LEU A C 1
ATOM 1669 O O . LEU A 1 206 ? 6.288 25.245 -13.005 1.00 60.12 206 LEU A O 1
ATOM 1673 N N . PRO A 1 207 ? 8.239 25.246 -11.843 1.00 63.88 207 PRO A N 1
ATOM 1674 C CA . PRO A 1 207 ? 8.467 23.820 -11.993 1.00 63.88 207 PRO A CA 1
ATOM 1675 C C . PRO A 1 207 ? 7.272 23.083 -11.402 1.00 63.88 207 PRO A C 1
ATOM 1677 O O . PRO A 1 207 ? 6.744 23.492 -10.375 1.00 63.88 207 PRO A O 1
ATOM 1680 N N . VAL A 1 208 ? 6.792 22.056 -12.087 1.00 72.69 208 VAL A N 1
ATOM 1681 C CA . VAL A 1 208 ? 5.674 21.256 -11.594 1.00 72.69 208 VAL A CA 1
ATOM 1682 C C . VAL A 1 208 ? 6.231 20.212 -10.642 1.00 72.69 208 VAL A C 1
ATOM 1684 O O . VAL A 1 208 ? 7.294 19.652 -10.890 1.00 72.69 208 VAL A O 1
ATOM 1687 N N . GLU A 1 209 ? 5.537 20.009 -9.533 1.00 83.19 209 GLU A N 1
ATOM 1688 C CA . GLU A 1 209 ? 5.843 18.996 -8.538 1.00 83.19 209 GLU A CA 1
ATOM 1689 C C . GLU A 1 209 ? 4.644 18.062 -8.400 1.00 83.19 209 GLU A C 1
ATOM 1691 O O . GLU A 1 209 ? 3.489 18.502 -8.322 1.00 83.19 209 GLU A O 1
ATOM 1696 N N . HIS A 1 210 ? 4.930 16.771 -8.343 1.00 88.44 210 HIS A N 1
ATOM 1697 C CA . HIS A 1 210 ? 3.970 15.736 -8.021 1.00 88.44 210 HIS A CA 1
ATOM 1698 C C . HIS A 1 210 ? 3.963 15.490 -6.517 1.00 88.44 210 HIS A C 1
ATOM 1700 O O . HIS A 1 210 ? 4.939 15.008 -5.952 1.00 88.44 210 HIS A O 1
ATOM 1706 N N . ALA A 1 211 ? 2.855 15.827 -5.855 1.00 86.44 211 ALA A N 1
ATOM 1707 C CA . ALA A 1 211 ? 2.767 15.717 -4.402 1.00 86.44 211 ALA A CA 1
ATOM 1708 C C . ALA A 1 211 ? 1.452 15.070 -3.943 1.00 86.44 211 ALA A C 1
ATOM 1710 O O . ALA A 1 211 ? 0.380 15.387 -4.487 1.00 86.44 211 ALA A O 1
ATOM 1711 N N . PRO A 1 212 ? 1.491 14.228 -2.893 1.00 92.19 212 PRO A N 1
ATOM 1712 C CA . PRO A 1 212 ? 0.291 13.649 -2.315 1.00 92.19 212 PRO A CA 1
ATOM 1713 C C . PRO A 1 212 ? -0.561 14.709 -1.606 1.00 92.19 212 PRO A C 1
ATOM 1715 O O . PRO A 1 212 ? -0.084 15.645 -0.960 1.00 92.19 212 PRO A O 1
ATOM 1718 N N . GLN A 1 213 ? -1.875 14.541 -1.685 1.00 92.00 213 GLN A N 1
ATOM 1719 C CA . GLN A 1 213 ? -2.854 15.201 -0.836 1.00 92.00 213 GLN A CA 1
ATOM 1720 C C . GLN A 1 213 ? -3.562 14.137 -0.004 1.00 92.00 213 GLN A C 1
ATOM 1722 O O . GLN A 1 213 ? -4.387 13.385 -0.514 1.00 92.00 213 GLN A O 1
ATOM 1727 N N . ILE A 1 214 ? -3.252 14.102 1.290 1.00 93.19 214 ILE A N 1
ATOM 1728 C CA . ILE A 1 214 ? -3.756 13.076 2.202 1.00 93.19 214 ILE A CA 1
ATOM 1729 C C . ILE A 1 214 ? -4.998 13.595 2.928 1.00 93.19 214 ILE A C 1
ATOM 1731 O O . ILE A 1 214 ? -4.971 14.651 3.568 1.00 93.19 214 ILE A O 1
ATOM 1735 N N . SER A 1 215 ? -6.086 12.833 2.867 1.00 93.94 215 SER A N 1
ATOM 1736 C CA . SER A 1 215 ? -7.286 13.035 3.673 1.00 93.94 215 SER A CA 1
ATOM 1737 C C . SER A 1 215 ? -7.490 11.846 4.600 1.00 93.94 215 SER A C 1
ATOM 1739 O O . SER A 1 215 ? -7.556 10.706 4.157 1.00 93.94 215 SER A O 1
ATOM 1741 N N . GLN A 1 216 ? -7.601 12.091 5.903 1.00 94.75 216 GLN A N 1
ATOM 1742 C CA . GLN A 1 216 ? -7.875 11.021 6.858 1.00 94.75 216 GLN A CA 1
ATOM 1743 C C . GLN A 1 216 ? -9.365 10.661 6.816 1.00 94.75 216 GLN A C 1
ATOM 1745 O O . GLN A 1 216 ? -10.201 11.467 7.238 1.00 94.75 216 GLN A O 1
ATOM 1750 N N . LEU A 1 217 ? -9.680 9.450 6.353 1.00 95.62 217 LEU A N 1
ATOM 1751 C CA . LEU A 1 217 ? -11.041 8.911 6.346 1.00 95.62 217 LEU A CA 1
ATOM 1752 C C . LEU A 1 217 ? -11.426 8.479 7.756 1.00 95.62 217 LEU A C 1
ATOM 1754 O O . LEU A 1 217 ? -12.386 8.999 8.319 1.00 95.62 217 LEU A O 1
ATOM 1758 N N . PHE A 1 218 ? -10.608 7.618 8.363 1.00 97.19 218 PHE A N 1
ATOM 1759 C CA . PHE A 1 218 ? -10.785 7.156 9.734 1.00 97.19 218 PHE A CA 1
ATOM 1760 C C . PHE A 1 218 ? -9.470 7.202 10.503 1.00 97.19 218 PHE A C 1
ATOM 1762 O O . PHE A 1 218 ? -8.389 7.024 9.946 1.00 97.19 218 PHE A O 1
ATOM 1769 N N . LYS A 1 219 ? -9.576 7.429 11.813 1.00 97.38 219 LYS A N 1
ATOM 1770 C CA . LYS A 1 219 ? -8.513 7.103 12.763 1.00 97.38 219 LYS A CA 1
ATOM 1771 C C . LYS A 1 219 ? -9.067 6.075 13.732 1.00 97.38 219 LYS A C 1
ATOM 1773 O O . LYS A 1 219 ? -9.984 6.379 14.496 1.00 97.38 219 LYS A O 1
ATOM 1778 N N . ILE A 1 220 ? -8.513 4.881 13.636 1.00 98.00 220 ILE A N 1
ATOM 1779 C CA . ILE A 1 220 ? -8.952 3.674 14.319 1.00 98.00 220 ILE A CA 1
ATOM 1780 C C . ILE A 1 220 ? -7.921 3.383 15.402 1.00 98.00 220 ILE A C 1
ATOM 1782 O O . ILE A 1 220 ? -6.740 3.697 15.234 1.00 98.00 220 ILE A O 1
ATOM 1786 N N . GLY A 1 221 ? -8.358 2.845 16.531 1.00 97.62 221 GLY A N 1
ATOM 1787 C CA . GLY A 1 221 ? -7.470 2.443 17.603 1.00 97.62 221 GLY A CA 1
ATOM 1788 C C . GLY A 1 221 ? -7.892 1.150 18.284 1.00 97.62 221 GLY A C 1
ATOM 1789 O O . GLY A 1 221 ? -9.074 0.833 18.335 1.00 97.62 221 GLY A O 1
ATOM 1790 N N . SER A 1 222 ? -6.920 0.430 18.832 1.00 97.25 222 SER A N 1
ATOM 1791 C CA . SER A 1 222 ? -7.116 -0.753 19.669 1.00 97.25 222 SER A CA 1
ATOM 1792 C C . SER A 1 222 ? -6.100 -0.750 20.801 1.00 97.25 222 SER A C 1
ATOM 1794 O O . SER A 1 222 ? -4.986 -0.250 20.645 1.00 97.25 222 SER A O 1
ATOM 1796 N N . GLN A 1 223 ? -6.477 -1.297 21.951 1.00 95.12 223 GLN A N 1
ATOM 1797 C CA . GLN A 1 223 ? -5.521 -1.572 23.027 1.00 95.12 223 GLN A CA 1
ATOM 1798 C C . GLN A 1 223 ? -4.768 -2.892 22.792 1.00 95.12 223 GLN A C 1
ATOM 1800 O O . GLN A 1 223 ? -3.752 -3.138 23.434 1.00 95.12 223 GLN A O 1
ATOM 1805 N N . ASN A 1 224 ? -5.224 -3.711 21.841 1.00 94.31 224 ASN A N 1
ATOM 1806 C CA . ASN A 1 224 ? -4.561 -4.930 21.410 1.00 94.31 224 ASN A CA 1
ATOM 1807 C C . ASN A 1 224 ? -3.782 -4.669 20.111 1.00 94.31 224 ASN A C 1
ATOM 1809 O O . ASN A 1 224 ? -4.361 -4.298 19.087 1.00 94.31 224 ASN A O 1
ATOM 1813 N N . TYR A 1 225 ? -2.461 -4.848 20.164 1.00 93.12 225 TYR A N 1
ATOM 1814 C CA . TYR A 1 225 ? -1.588 -4.673 19.003 1.00 93.12 225 TYR A CA 1
ATOM 1815 C C . TYR A 1 225 ? -1.891 -5.691 17.900 1.00 93.12 225 TYR A C 1
ATOM 1817 O O . TYR A 1 225 ? -1.877 -5.337 16.723 1.00 93.12 225 TYR A O 1
ATOM 1825 N N . GLU A 1 226 ? -2.213 -6.928 18.280 1.00 92.06 226 GLU A N 1
ATOM 1826 C CA . GLU A 1 226 ? -2.482 -8.000 17.326 1.00 92.06 226 GLU A CA 1
ATOM 1827 C C . GLU A 1 226 ? -3.748 -7.701 16.518 1.00 92.06 226 GLU A C 1
ATOM 1829 O O . GLU A 1 226 ? -3.714 -7.771 15.294 1.00 92.06 226 GLU A O 1
ATOM 1834 N N . ASP A 1 227 ? -4.820 -7.225 17.160 1.00 93.94 227 ASP A N 1
ATOM 1835 C CA . ASP A 1 227 ? -6.038 -6.808 16.450 1.00 93.94 227 ASP A CA 1
ATOM 1836 C C . ASP A 1 227 ? -5.749 -5.691 15.436 1.00 93.94 227 ASP A C 1
ATOM 1838 O O . ASP A 1 227 ? -6.291 -5.689 14.331 1.00 93.94 227 ASP A O 1
ATOM 1842 N N . MET A 1 228 ? -4.876 -4.740 15.795 1.00 94.94 228 MET A N 1
ATOM 1843 C CA . MET A 1 228 ? -4.484 -3.650 14.901 1.00 94.94 228 MET A CA 1
ATOM 1844 C C . MET A 1 228 ? -3.671 -4.160 13.707 1.00 94.94 228 MET A C 1
ATOM 1846 O O . MET A 1 228 ? -3.926 -3.760 12.574 1.00 94.94 228 MET A O 1
ATOM 1850 N N . LYS A 1 229 ? -2.726 -5.071 13.954 1.00 93.75 229 LYS A N 1
ATOM 1851 C CA . LYS A 1 229 ? -1.904 -5.705 12.921 1.00 93.75 229 LYS A CA 1
ATOM 1852 C C . LYS A 1 229 ? -2.758 -6.520 11.951 1.00 93.75 229 LYS A C 1
ATOM 1854 O O . LYS A 1 229 ? -2.615 -6.374 10.739 1.00 93.75 229 LYS A O 1
ATOM 1859 N N . GLN A 1 230 ? -3.679 -7.324 12.479 1.00 94.50 230 GLN A N 1
ATOM 1860 C CA . GLN A 1 230 ? -4.616 -8.120 11.689 1.00 94.50 230 GLN A CA 1
ATOM 1861 C C . GLN A 1 230 ? -5.509 -7.243 10.819 1.00 94.50 230 GLN A C 1
ATOM 1863 O O . GLN A 1 230 ? -5.648 -7.509 9.626 1.00 94.50 230 GLN A O 1
ATOM 1868 N N . PHE A 1 231 ? -6.076 -6.182 11.398 1.00 95.88 231 PHE A N 1
ATOM 1869 C CA . PHE A 1 231 ? -6.892 -5.224 10.664 1.00 95.88 231 PHE A CA 1
ATOM 1870 C C . PHE A 1 231 ? -6.108 -4.567 9.519 1.00 95.88 231 PHE A C 1
ATOM 1872 O O . PHE A 1 231 ? -6.581 -4.590 8.383 1.00 95.88 231 PHE A O 1
ATOM 1879 N N . SER A 1 232 ? -4.911 -4.027 9.790 1.00 95.62 232 SER A N 1
ATOM 1880 C CA . SER A 1 232 ? -4.080 -3.383 8.764 1.00 95.62 232 SER A CA 1
ATOM 1881 C C . SER A 1 232 ? -3.763 -4.330 7.614 1.00 95.62 232 SER A C 1
ATOM 1883 O O . SER A 1 232 ? -4.016 -3.989 6.462 1.00 95.62 232 SER A O 1
ATOM 1885 N N . VAL A 1 233 ? -3.305 -5.545 7.928 1.00 94.06 233 VAL A N 1
ATOM 1886 C CA . VAL A 1 233 ? -2.989 -6.562 6.920 1.00 94.06 233 VAL A CA 1
ATOM 1887 C C . VAL A 1 233 ? -4.214 -6.925 6.086 1.00 94.06 233 VAL A C 1
ATOM 1889 O O . VAL A 1 233 ? -4.117 -6.953 4.867 1.00 94.06 233 VAL A O 1
ATOM 1892 N N . CYS A 1 234 ? -5.379 -7.153 6.699 1.00 94.81 234 CYS A N 1
ATOM 1893 C CA . CYS A 1 234 ? -6.588 -7.501 5.945 1.00 94.81 234 CYS A CA 1
ATOM 1894 C C . CYS A 1 234 ? -7.017 -6.384 4.983 1.00 94.81 234 CYS A C 1
ATOM 1896 O O . CYS A 1 234 ? -7.479 -6.668 3.879 1.00 94.81 234 CYS A O 1
ATOM 1898 N N . VAL A 1 235 ? -6.867 -5.119 5.387 1.00 96.06 235 VAL A N 1
ATOM 1899 C CA . VAL A 1 235 ? -7.181 -3.974 4.525 1.00 96.06 235 VAL A CA 1
ATOM 1900 C C . VAL A 1 235 ? -6.149 -3.830 3.405 1.00 96.06 235 VAL A C 1
ATOM 1902 O O . VAL A 1 235 ? -6.549 -3.648 2.261 1.00 96.06 235 VAL A O 1
ATOM 1905 N N . GLU A 1 236 ? -4.851 -3.956 3.688 1.00 95.38 236 GLU A N 1
ATOM 1906 C CA . GLU A 1 236 ? -3.799 -3.935 2.658 1.00 95.38 236 GLU A CA 1
ATOM 1907 C C . GLU A 1 236 ? -3.972 -5.061 1.631 1.00 95.38 236 GLU A C 1
ATOM 1909 O O . GLU A 1 236 ? -3.916 -4.817 0.429 1.00 95.38 236 GLU A O 1
ATOM 1914 N N . GLU A 1 237 ? -4.270 -6.275 2.092 1.00 94.00 237 GLU A N 1
ATOM 1915 C CA . GLU A 1 237 ? -4.558 -7.435 1.245 1.00 94.00 237 GLU A CA 1
ATOM 1916 C C . GLU A 1 237 ? -5.782 -7.219 0.342 1.00 94.00 237 GLU A C 1
ATOM 1918 O O . GLU A 1 237 ? -5.808 -7.703 -0.793 1.00 94.00 237 GLU A O 1
ATOM 1923 N N . ALA A 1 238 ? -6.801 -6.506 0.828 1.00 95.19 238 ALA A N 1
ATOM 1924 C CA . ALA A 1 238 ? -7.965 -6.143 0.027 1.00 95.19 238 ALA A CA 1
ATOM 1925 C C . ALA A 1 238 ? -7.646 -5.036 -0.988 1.00 95.19 238 ALA A C 1
ATOM 1927 O O . ALA A 1 238 ? -8.119 -5.101 -2.120 1.00 95.19 238 ALA A O 1
ATOM 1928 N N . LEU A 1 239 ? -6.830 -4.044 -0.611 1.00 95.94 239 LEU A N 1
ATOM 1929 C CA . LEU A 1 239 ? -6.390 -2.972 -1.510 1.00 95.94 239 LEU A CA 1
ATOM 1930 C C . LEU A 1 239 ? -5.516 -3.507 -2.650 1.00 95.94 239 LEU A C 1
ATOM 1932 O O . LEU A 1 239 ? -5.712 -3.099 -3.789 1.00 95.94 239 LEU A O 1
ATOM 1936 N N . PHE A 1 240 ? -4.612 -4.452 -2.372 1.00 95.44 240 PHE A N 1
ATOM 1937 C CA . PHE A 1 240 ? -3.765 -5.085 -3.389 1.00 95.44 240 PHE A CA 1
ATOM 1938 C C . PHE A 1 240 ? -4.570 -5.857 -4.447 1.00 95.44 240 PHE A C 1
ATOM 1940 O O . PHE A 1 240 ? -4.232 -5.842 -5.629 1.00 95.44 240 PHE A O 1
ATOM 1947 N N . ARG A 1 241 ? -5.659 -6.521 -4.037 1.00 94.25 241 ARG A N 1
ATOM 1948 C CA . ARG A 1 241 ? -6.530 -7.286 -4.947 1.00 94.25 241 ARG A CA 1
ATOM 1949 C C . ARG A 1 241 ? -7.539 -6.417 -5.698 1.00 94.25 241 ARG A C 1
ATOM 1951 O O . ARG A 1 241 ? -8.178 -6.904 -6.628 1.00 94.25 241 ARG A O 1
ATOM 1958 N N . LEU A 1 242 ? -7.707 -5.157 -5.301 1.00 94.69 242 LEU A N 1
ATOM 1959 C CA . LEU A 1 242 ? -8.728 -4.281 -5.857 1.00 94.69 242 LEU A CA 1
ATOM 1960 C C . LEU A 1 242 ? -8.364 -3.850 -7.288 1.00 94.69 242 LEU A C 1
ATOM 1962 O O . LEU A 1 242 ? -7.280 -3.309 -7.500 1.00 94.69 242 LEU A O 1
ATOM 1966 N N . PRO A 1 243 ? -9.257 -4.011 -8.281 1.00 93.12 243 PRO A N 1
ATOM 1967 C CA . PRO A 1 243 ? -8.977 -3.551 -9.633 1.00 93.12 243 PRO A CA 1
ATOM 1968 C C . PRO A 1 243 ? -8.751 -2.038 -9.721 1.00 93.12 243 PRO A C 1
ATOM 1970 O O . PRO A 1 243 ? -9.586 -1.245 -9.284 1.00 93.12 243 PRO A O 1
ATOM 1973 N N . ALA A 1 244 ? -7.650 -1.634 -10.358 1.00 92.06 244 ALA A N 1
ATOM 1974 C CA . ALA A 1 244 ? -7.347 -0.237 -10.663 1.00 92.06 244 ALA A CA 1
ATOM 1975 C C . ALA A 1 244 ? -6.966 -0.096 -12.140 1.00 92.06 244 ALA A C 1
ATOM 1977 O O . ALA A 1 244 ? -6.097 -0.813 -12.634 1.00 92.06 244 ALA A O 1
ATOM 1978 N N . HIS A 1 245 ? -7.616 0.830 -12.843 1.00 87.00 245 HIS A N 1
ATOM 1979 C CA . HIS A 1 245 ? -7.393 1.071 -14.266 1.00 87.00 245 HIS A CA 1
ATOM 1980 C C . HIS A 1 245 ? -7.506 2.558 -14.602 1.00 87.00 245 HIS A C 1
ATOM 1982 O O . HIS A 1 245 ? -8.039 3.360 -13.833 1.00 87.00 245 HIS A O 1
ATOM 1988 N N . ARG A 1 246 ? -6.964 2.926 -15.763 1.00 89.50 246 ARG A N 1
ATOM 1989 C CA . ARG A 1 246 ? -7.101 4.255 -16.355 1.00 89.50 246 ARG A CA 1
ATOM 1990 C C . ARG A 1 246 ? -8.197 4.213 -17.420 1.00 89.50 246 ARG A C 1
ATOM 1992 O O . ARG A 1 246 ? -8.061 3.503 -18.410 1.00 89.50 246 ARG A O 1
ATOM 1999 N N . ASP A 1 247 ? -9.241 5.018 -17.242 1.00 87.44 247 ASP A N 1
ATOM 2000 C CA . ASP A 1 247 ? -10.396 5.052 -18.158 1.00 87.44 247 ASP A CA 1
ATOM 2001 C C . ASP A 1 247 ? -10.216 5.957 -19.377 1.00 87.44 247 ASP A C 1
ATOM 2003 O O . ASP A 1 247 ? -10.933 5.841 -20.370 1.00 87.44 247 ASP A O 1
ATOM 2007 N N . ARG A 1 248 ? -9.297 6.924 -19.298 1.00 89.12 248 ARG A N 1
ATOM 2008 C CA . ARG A 1 248 ? -9.120 7.942 -20.337 1.00 89.12 248 ARG A CA 1
ATOM 2009 C C . ARG A 1 248 ? -7.679 8.403 -20.449 1.00 89.12 248 ARG A C 1
ATOM 2011 O O . ARG A 1 248 ? -6.945 8.423 -19.464 1.00 89.12 248 ARG A O 1
ATOM 2018 N N . ALA A 1 249 ? -7.332 8.872 -21.643 1.00 89.06 249 ALA A N 1
ATOM 2019 C CA . ALA A 1 249 ? -6.086 9.580 -21.882 1.00 89.06 249 ALA A CA 1
ATOM 2020 C C . ALA A 1 249 ? -6.038 10.885 -21.071 1.00 89.06 249 ALA A C 1
ATOM 2022 O O . ALA A 1 249 ? -7.018 11.634 -21.009 1.00 89.06 249 ALA A O 1
ATOM 2023 N N . LEU A 1 250 ? -4.885 11.153 -20.464 1.00 87.50 250 LEU A N 1
ATOM 2024 C CA . LEU A 1 250 ? -4.626 12.343 -19.655 1.00 87.50 250 LEU A CA 1
ATOM 2025 C C . LEU A 1 250 ? -3.385 13.067 -20.166 1.00 87.50 250 LEU A C 1
ATOM 2027 O O . LEU A 1 250 ? -2.614 12.501 -20.931 1.00 87.50 250 LEU A O 1
ATOM 2031 N N . ASN A 1 251 ? -3.215 14.327 -19.779 1.00 89.75 251 ASN A N 1
ATOM 2032 C CA . ASN A 1 251 ? -2.064 15.134 -20.170 1.00 89.75 251 ASN A CA 1
ATOM 2033 C C . ASN A 1 251 ? -1.452 15.737 -18.912 1.00 89.75 251 ASN A C 1
ATOM 2035 O O . ASN A 1 251 ? -2.099 16.555 -18.254 1.00 89.75 251 ASN A O 1
ATOM 2039 N N . TYR A 1 252 ? -0.218 15.349 -18.617 1.00 89.69 252 TYR A N 1
ATOM 2040 C CA . TYR A 1 252 ? 0.585 15.953 -17.562 1.00 89.69 252 TYR A CA 1
ATOM 2041 C C . TYR A 1 252 ? 1.550 16.971 -18.162 1.00 89.69 252 TYR A C 1
ATOM 2043 O O . TYR A 1 252 ? 1.966 16.860 -19.316 1.00 89.69 252 TYR A O 1
ATOM 2051 N N . LYS A 1 253 ? 1.896 18.005 -17.395 1.00 88.06 253 LYS A N 1
ATOM 2052 C CA . LYS A 1 253 ? 2.912 18.987 -17.803 1.00 88.06 253 LYS A CA 1
ATOM 2053 C C . LYS A 1 253 ? 4.314 18.401 -17.717 1.00 88.06 253 LYS A C 1
ATOM 2055 O O . LYS A 1 253 ? 5.192 18.820 -18.468 1.00 88.06 253 LYS A O 1
ATOM 2060 N N . MET A 1 254 ? 4.519 17.491 -16.773 1.00 87.00 254 MET A N 1
ATOM 2061 C CA . MET A 1 254 ? 5.745 16.731 -16.597 1.00 87.00 254 MET A CA 1
ATOM 2062 C C . MET A 1 254 ? 5.365 15.272 -16.396 1.00 87.00 254 MET A C 1
ATOM 2064 O O . MET A 1 254 ? 4.526 14.972 -15.556 1.00 87.00 254 MET A O 1
ATOM 2068 N N . GLU A 1 255 ? 5.969 14.374 -17.167 1.00 91.31 255 GLU A N 1
ATOM 2069 C CA . GLU A 1 255 ? 5.799 12.946 -16.932 1.00 91.31 255 GLU A CA 1
ATOM 2070 C C . GLU A 1 255 ? 6.797 12.463 -15.883 1.00 91.31 255 GLU A C 1
ATOM 2072 O O . GLU A 1 255 ? 7.961 12.866 -15.892 1.00 91.31 255 GLU A O 1
ATOM 2077 N N . GLU A 1 256 ? 6.346 11.607 -14.975 1.00 91.75 256 GLU A N 1
ATOM 2078 C CA . GLU A 1 256 ? 7.183 11.039 -13.922 1.00 91.75 256 GLU A CA 1
ATOM 2079 C C . GLU A 1 256 ? 6.724 9.621 -13.590 1.00 91.75 256 GLU A C 1
ATOM 2081 O O . GLU A 1 256 ? 5.527 9.338 -13.525 1.00 91.75 256 GLU A O 1
ATOM 2086 N N . VAL A 1 257 ? 7.689 8.739 -13.344 1.00 93.75 257 VAL A N 1
ATOM 2087 C CA . VAL A 1 257 ? 7.457 7.409 -12.785 1.00 93.75 257 VAL A CA 1
ATOM 2088 C C . VAL A 1 257 ? 8.268 7.289 -11.507 1.00 93.75 257 VAL A C 1
ATOM 2090 O O . VAL A 1 257 ? 9.471 7.536 -11.505 1.00 93.75 257 VAL A O 1
ATOM 2093 N N . GLN A 1 258 ? 7.601 6.883 -10.435 1.00 94.56 258 GLN A N 1
ATOM 2094 C CA . GLN A 1 258 ? 8.205 6.569 -9.152 1.00 94.56 258 GLN A CA 1
ATOM 2095 C C . GLN A 1 258 ? 7.994 5.084 -8.867 1.00 94.56 258 GLN A C 1
ATOM 2097 O O . GLN A 1 258 ? 6.867 4.584 -8.922 1.00 94.56 258 GLN A O 1
ATOM 2102 N N . ILE A 1 259 ? 9.088 4.394 -8.552 1.00 94.75 259 ILE A N 1
ATOM 2103 C CA . ILE A 1 259 ? 9.086 3.012 -8.076 1.00 94.75 259 ILE A CA 1
ATOM 2104 C C . ILE A 1 259 ? 9.614 3.017 -6.649 1.00 94.75 259 ILE A C 1
ATOM 2106 O O . ILE A 1 259 ? 10.626 3.654 -6.362 1.00 94.75 259 ILE A O 1
ATOM 2110 N N . THR A 1 260 ? 8.933 2.323 -5.745 1.00 95.69 260 THR A N 1
ATOM 2111 C CA . THR A 1 260 ? 9.389 2.145 -4.363 1.00 95.69 260 THR A CA 1
ATOM 2112 C C . THR A 1 260 ? 9.438 0.661 -4.049 1.00 95.69 260 THR A C 1
ATOM 2114 O O . THR A 1 260 ? 8.419 -0.019 -4.132 1.00 95.69 260 THR A O 1
ATOM 2117 N N . ALA A 1 261 ? 10.624 0.164 -3.704 1.00 95.38 261 ALA A N 1
ATOM 2118 C CA . ALA A 1 261 ? 10.808 -1.184 -3.189 1.00 95.38 261 ALA A CA 1
ATOM 2119 C C . ALA A 1 261 ? 10.764 -1.151 -1.659 1.00 95.38 261 ALA A C 1
ATOM 2121 O O . ALA A 1 261 ? 11.413 -0.308 -1.038 1.00 95.38 261 ALA A O 1
ATOM 2122 N N . VAL A 1 262 ? 9.967 -2.036 -1.067 1.00 95.06 262 VAL A N 1
ATOM 2123 C CA . VAL A 1 262 ? 9.843 -2.195 0.383 1.00 95.06 262 VAL A CA 1
ATOM 2124 C C . VAL A 1 262 ? 10.157 -3.639 0.739 1.00 95.06 262 VAL A C 1
ATOM 2126 O O . VAL A 1 262 ? 9.423 -4.549 0.345 1.00 95.06 262 VAL A O 1
ATOM 2129 N N . ASP A 1 263 ? 11.218 -3.821 1.517 1.00 93.44 263 ASP A N 1
ATOM 2130 C CA . ASP A 1 263 ? 11.640 -5.120 2.025 1.00 93.44 263 ASP A CA 1
ATOM 2131 C C . ASP A 1 263 ? 11.050 -5.344 3.420 1.00 93.44 263 ASP A C 1
ATOM 2133 O O . ASP A 1 263 ? 11.265 -4.567 4.352 1.00 93.44 263 ASP A O 1
ATOM 2137 N N . GLU A 1 264 ? 10.288 -6.420 3.576 1.00 91.88 264 GLU A N 1
ATOM 2138 C CA . GLU A 1 264 ? 9.658 -6.805 4.831 1.00 91.88 264 GLU A CA 1
ATOM 2139 C C . GLU A 1 264 ? 10.310 -8.087 5.352 1.00 91.88 264 GLU A C 1
ATOM 2141 O O . GLU A 1 264 ? 10.152 -9.156 4.760 1.00 91.88 264 GLU A O 1
ATOM 2146 N N . LEU A 1 265 ? 10.995 -7.994 6.492 1.00 90.06 265 LEU A N 1
ATOM 2147 C CA . LEU A 1 265 ? 11.656 -9.114 7.160 1.00 90.06 265 LEU A CA 1
ATOM 2148 C C . LEU A 1 265 ? 10.998 -9.385 8.519 1.00 90.06 265 LEU A C 1
ATOM 2150 O O . LEU A 1 265 ? 10.844 -8.478 9.337 1.00 90.06 265 LEU A O 1
ATOM 2154 N N . TYR A 1 266 ? 10.655 -10.645 8.787 1.00 89.31 266 TYR A N 1
ATOM 2155 C CA . TYR A 1 266 ? 10.280 -11.103 10.126 1.00 89.31 266 TYR A CA 1
ATOM 2156 C C . TYR A 1 266 ? 11.280 -12.147 10.596 1.00 89.31 266 TYR A C 1
ATOM 2158 O O . TYR A 1 266 ? 11.528 -13.121 9.886 1.00 89.31 266 TYR A O 1
ATOM 2166 N N . VAL A 1 267 ? 11.803 -11.954 11.805 1.00 89.62 267 VAL A N 1
ATOM 2167 C CA . VAL A 1 267 ? 12.807 -12.825 12.418 1.00 89.62 267 VAL A CA 1
ATOM 2168 C C . VAL A 1 267 ? 12.338 -13.223 13.811 1.00 89.62 267 VAL A C 1
ATOM 2170 O O . VAL A 1 267 ? 12.023 -12.361 14.632 1.00 89.62 267 VAL A O 1
ATOM 2173 N N . ASP A 1 268 ? 12.329 -14.523 14.084 1.00 89.38 268 ASP A N 1
ATOM 2174 C CA . ASP A 1 268 ? 12.126 -15.062 15.424 1.00 89.38 268 ASP A CA 1
ATOM 2175 C C . ASP A 1 268 ? 13.510 -15.399 15.994 1.00 89.38 268 ASP A C 1
ATOM 2177 O O . ASP A 1 268 ? 14.198 -16.291 15.491 1.00 89.38 268 ASP A O 1
ATOM 2181 N N . GLN A 1 269 ? 13.936 -14.672 17.026 1.00 94.31 269 GLN A N 1
ATOM 2182 C CA . GLN A 1 269 ? 15.239 -14.855 17.669 1.00 94.31 269 GLN A CA 1
ATOM 2183 C C . GLN A 1 269 ? 15.086 -15.464 19.062 1.00 94.31 269 GLN A C 1
ATOM 2185 O O . GLN A 1 269 ? 14.143 -15.161 19.794 1.00 94.31 269 GLN A O 1
ATOM 2190 N N . ASN A 1 270 ? 16.032 -16.321 19.442 1.00 94.00 270 ASN A N 1
ATOM 2191 C CA . ASN A 1 270 ? 16.126 -16.824 20.808 1.00 94.00 270 ASN A CA 1
ATOM 2192 C C . ASN A 1 270 ? 16.797 -15.795 21.742 1.00 94.00 270 ASN A C 1
ATOM 2194 O O . ASN A 1 270 ? 17.352 -14.787 21.307 1.00 94.00 270 ASN A O 1
ATOM 2198 N N . SER A 1 271 ? 16.795 -16.070 23.050 1.00 94.88 271 SER A N 1
ATOM 2199 C CA . SER A 1 271 ? 17.395 -15.182 24.059 1.00 94.88 271 SER A CA 1
ATOM 2200 C C . SER A 1 271 ? 18.915 -15.023 23.943 1.00 94.88 271 SER A C 1
ATOM 2202 O O . SER A 1 271 ? 19.473 -14.125 24.565 1.00 94.88 271 SER A O 1
ATOM 2204 N N . THR A 1 272 ? 19.593 -15.893 23.190 1.00 94.69 272 THR A N 1
ATOM 2205 C CA . THR A 1 272 ? 21.038 -15.813 22.933 1.00 94.69 272 THR A CA 1
ATOM 2206 C C . THR A 1 272 ? 21.359 -15.112 21.607 1.00 94.69 272 THR A C 1
ATOM 2208 O O . THR A 1 272 ? 22.520 -15.088 21.215 1.00 94.69 272 THR A O 1
ATOM 2211 N N . GLY A 1 273 ? 20.358 -14.563 20.906 1.00 90.12 273 GLY A N 1
ATOM 2212 C CA . GLY A 1 273 ? 20.524 -13.857 19.629 1.00 90.12 273 GLY A CA 1
ATOM 2213 C C . GLY A 1 273 ? 20.600 -14.757 18.390 1.00 90.12 273 GLY A C 1
ATOM 2214 O O . GLY A 1 273 ? 20.803 -14.260 17.288 1.00 90.12 273 GLY A O 1
ATOM 2215 N N . GLY A 1 274 ? 20.421 -16.070 18.540 1.00 91.50 274 GLY A N 1
ATOM 2216 C CA . GLY A 1 274 ? 20.337 -16.999 17.416 1.00 91.50 274 GLY A CA 1
ATOM 2217 C C . GLY A 1 274 ? 19.002 -16.870 16.684 1.00 91.50 274 GLY A C 1
ATOM 2218 O O . GLY A 1 274 ? 17.942 -16.868 17.319 1.00 91.50 274 GLY A O 1
ATOM 2219 N N . VAL A 1 275 ? 19.052 -16.791 15.354 1.00 89.62 275 VAL A N 1
ATOM 2220 C CA . VAL A 1 275 ? 17.865 -16.805 14.490 1.00 89.62 275 VAL A CA 1
ATOM 2221 C C . VAL A 1 275 ? 17.276 -18.213 14.484 1.00 89.62 275 VAL A C 1
ATOM 2223 O O . VAL A 1 275 ? 17.935 -19.169 14.089 1.00 89.62 275 VAL A O 1
ATOM 2226 N N . ILE A 1 276 ? 16.037 -18.345 14.954 1.00 88.88 276 ILE A N 1
ATOM 2227 C CA . ILE A 1 276 ? 15.290 -19.607 14.914 1.00 88.88 276 ILE A CA 1
ATOM 2228 C C . ILE A 1 276 ? 14.550 -19.716 13.579 1.00 88.88 276 ILE A C 1
ATOM 2230 O O . ILE A 1 276 ? 14.486 -20.797 12.997 1.00 88.88 276 ILE A O 1
ATOM 2234 N N . ARG A 1 277 ? 13.950 -18.610 13.118 1.00 86.12 277 ARG A N 1
ATOM 2235 C CA . ARG A 1 277 ? 13.179 -18.534 11.868 1.00 86.12 277 ARG A CA 1
ATOM 2236 C C . ARG A 1 277 ? 13.291 -17.153 11.251 1.00 86.12 277 ARG A C 1
ATOM 2238 O O . ARG A 1 277 ? 13.319 -16.161 11.978 1.00 86.12 277 ARG A O 1
ATOM 2245 N N . GLN A 1 278 ? 13.266 -17.093 9.925 1.00 87.81 278 GLN A N 1
ATOM 2246 C CA . GLN A 1 278 ? 13.209 -15.843 9.181 1.00 87.81 278 GLN A CA 1
ATOM 2247 C C . GLN A 1 278 ? 12.381 -15.993 7.907 1.00 87.81 278 GLN A C 1
ATOM 2249 O O . GLN A 1 278 ? 12.417 -17.026 7.246 1.00 87.81 278 GLN A O 1
ATOM 2254 N N . ILE A 1 279 ? 11.618 -14.957 7.575 1.00 90.31 279 ILE A N 1
ATOM 2255 C CA . ILE A 1 279 ? 10.810 -14.884 6.357 1.00 90.31 279 ILE A CA 1
ATOM 2256 C C . ILE A 1 279 ? 10.897 -13.476 5.773 1.00 90.31 279 ILE A C 1
ATOM 2258 O O . ILE A 1 279 ? 10.783 -12.504 6.520 1.00 90.31 279 ILE A O 1
ATOM 2262 N N . ALA A 1 280 ? 11.022 -13.364 4.447 1.00 91.31 280 ALA A N 1
ATOM 2263 C CA . ALA A 1 280 ? 11.131 -12.073 3.771 1.00 91.31 280 ALA A CA 1
ATOM 2264 C C . ALA A 1 280 ? 10.215 -11.943 2.549 1.00 91.31 280 ALA A C 1
ATOM 2266 O O . ALA A 1 280 ? 10.032 -12.881 1.767 1.00 91.31 280 ALA A O 1
ATOM 2267 N N . ARG A 1 281 ? 9.595 -10.774 2.404 1.00 93.94 281 ARG A N 1
ATOM 2268 C CA . ARG A 1 281 ? 8.776 -10.388 1.249 1.00 93.94 281 ARG A CA 1
ATOM 2269 C C . ARG A 1 281 ? 9.269 -9.046 0.734 1.00 93.94 281 ARG A C 1
ATOM 2271 O O . ARG A 1 281 ? 9.508 -8.149 1.530 1.00 93.94 281 ARG A O 1
ATOM 2278 N N . VAL A 1 282 ? 9.346 -8.901 -0.579 1.00 95.06 282 VAL A N 1
ATOM 2279 C CA . VAL A 1 282 ? 9.595 -7.619 -1.236 1.00 95.06 282 VAL A CA 1
ATOM 2280 C C . VAL A 1 282 ? 8.303 -7.169 -1.899 1.00 95.06 282 VAL A C 1
ATOM 2282 O O . VAL A 1 282 ? 7.631 -7.965 -2.560 1.00 95.06 282 VAL A O 1
ATOM 2285 N N . ARG A 1 283 ? 7.946 -5.899 -1.715 1.00 96.44 283 ARG A N 1
ATOM 2286 C CA . ARG A 1 283 ? 6.782 -5.252 -2.332 1.00 96.44 283 ARG A CA 1
ATOM 2287 C C . ARG A 1 283 ? 7.277 -4.125 -3.227 1.00 96.44 283 ARG A C 1
ATOM 2289 O O . ARG A 1 283 ? 8.042 -3.273 -2.780 1.00 96.44 283 ARG A O 1
ATOM 2296 N N . LEU A 1 284 ? 6.842 -4.112 -4.481 1.00 97.31 284 LEU A N 1
ATOM 2297 C CA . LEU A 1 284 ? 7.141 -3.046 -5.430 1.00 97.31 284 LEU A CA 1
ATOM 2298 C C . LEU A 1 284 ? 5.902 -2.188 -5.631 1.00 97.31 284 LEU A C 1
ATOM 2300 O O . LEU A 1 284 ? 4.871 -2.663 -6.106 1.00 97.31 284 LEU A O 1
ATOM 2304 N N . PHE A 1 285 ? 6.023 -0.910 -5.305 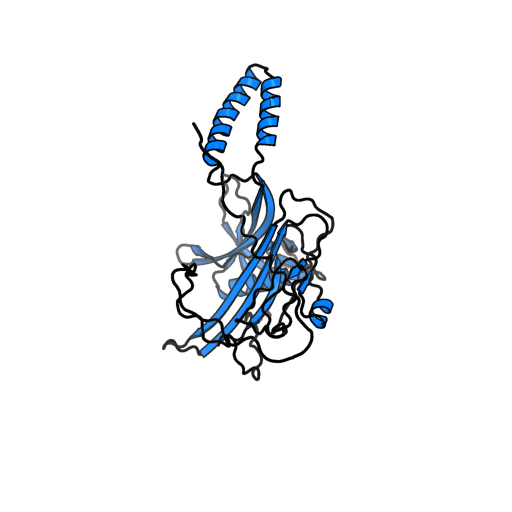1.00 97.00 285 PHE A N 1
ATOM 2305 C CA . PHE A 1 285 ? 4.982 0.080 -5.507 1.00 97.00 285 PHE A CA 1
ATOM 2306 C C . PHE A 1 285 ? 5.282 0.953 -6.719 1.00 97.00 285 PHE A C 1
ATOM 2308 O O . PHE A 1 285 ? 6.433 1.319 -6.965 1.00 97.00 285 PHE A O 1
ATOM 2315 N N . PHE A 1 286 ? 4.231 1.305 -7.451 1.00 96.75 286 PHE A N 1
ATOM 2316 C CA . PHE A 1 286 ? 4.286 2.118 -8.657 1.00 96.75 286 PHE A CA 1
ATOM 2317 C C . PHE A 1 286 ? 3.406 3.359 -8.504 1.00 96.75 286 PHE A C 1
ATOM 2319 O O . PHE A 1 286 ? 2.241 3.257 -8.115 1.00 96.75 286 PHE A O 1
ATOM 2326 N N . LEU A 1 287 ? 3.935 4.519 -8.891 1.00 95.62 287 LEU A N 1
ATOM 2327 C CA . LEU A 1 287 ? 3.169 5.741 -9.123 1.00 95.62 287 LEU A CA 1
ATOM 2328 C C . LEU A 1 287 ? 3.621 6.391 -10.427 1.00 95.62 287 LEU A C 1
ATOM 2330 O O . LEU A 1 287 ? 4.792 6.719 -10.596 1.00 95.62 287 LEU A O 1
ATOM 2334 N N . GLY A 1 288 ? 2.674 6.589 -11.341 1.00 94.06 288 GLY A N 1
ATOM 2335 C CA . GLY A 1 288 ? 2.930 7.181 -12.648 1.00 94.06 288 GLY A CA 1
ATOM 2336 C C . GLY A 1 288 ? 2.071 8.411 -12.901 1.00 94.06 288 GLY A C 1
ATOM 2337 O O . GLY A 1 288 ? 0.846 8.369 -12.775 1.00 94.06 288 GLY A O 1
ATOM 2338 N N . PHE A 1 289 ? 2.727 9.479 -13.335 1.00 94.56 289 PHE A N 1
ATOM 2339 C CA . PHE A 1 289 ? 2.128 10.638 -13.981 1.00 94.56 289 PHE A CA 1
ATOM 2340 C C . PHE A 1 289 ? 2.517 10.558 -15.449 1.00 94.56 289 PHE A C 1
ATOM 2342 O O . PHE A 1 289 ? 3.555 11.062 -15.858 1.00 94.56 289 PHE A O 1
ATOM 2349 N N . LEU A 1 290 ? 1.731 9.826 -16.233 1.00 93.88 290 LEU A N 1
ATOM 2350 C CA . LEU A 1 290 ? 2.030 9.565 -17.640 1.00 93.88 290 LEU A CA 1
ATOM 2351 C C . LEU A 1 290 ? 0.903 10.064 -18.535 1.00 93.88 290 LEU A C 1
ATOM 2353 O O . LEU A 1 290 ? -0.268 9.829 -18.235 1.00 93.88 290 LEU A O 1
ATOM 2357 N N . SER A 1 291 ? 1.233 10.722 -19.634 1.00 93.75 291 SER A N 1
ATOM 2358 C CA . SER A 1 291 ? 0.269 11.236 -20.600 1.00 93.75 291 SER A CA 1
ATOM 2359 C C . SER A 1 291 ? -0.216 10.132 -21.544 1.00 93.75 291 SER A C 1
ATOM 2361 O O . SER A 1 291 ? 0.439 9.114 -21.755 1.00 93.75 291 SER A O 1
ATOM 2363 N N . GLY A 1 292 ? -1.407 10.306 -22.114 1.00 93.94 292 GLY A N 1
ATOM 2364 C CA . GLY A 1 292 ? -2.027 9.319 -22.994 1.00 93.94 292 GLY A CA 1
ATOM 2365 C C . GLY A 1 292 ? -2.458 8.035 -22.273 1.00 93.94 292 GLY A C 1
ATOM 2366 O O . GLY A 1 292 ? -2.964 8.069 -21.148 1.00 93.94 292 GLY A O 1
ATOM 2367 N N . MET A 1 293 ? -2.285 6.902 -22.955 1.00 93.00 293 MET A N 1
ATOM 2368 C CA . MET A 1 293 ? -2.607 5.546 -22.487 1.00 93.00 293 MET A CA 1
ATOM 2369 C C . MET A 1 293 ? -1.381 4.637 -22.679 1.00 93.00 293 MET A C 1
ATOM 2371 O O . MET A 1 293 ? -1.378 3.822 -23.600 1.00 93.00 293 MET A O 1
ATOM 2375 N N . PRO A 1 294 ? -0.309 4.831 -21.895 1.00 93.12 294 PRO A N 1
ATOM 2376 C CA . PRO A 1 294 ? 0.947 4.129 -22.109 1.00 93.12 294 PRO A CA 1
ATOM 2377 C C . PRO A 1 294 ? 0.868 2.678 -21.629 1.00 93.12 294 PRO A C 1
ATOM 2379 O O . PRO A 1 294 ? 0.226 2.374 -20.621 1.00 93.12 294 PRO A O 1
ATOM 2382 N N . ASP A 1 295 ? 1.594 1.811 -22.325 1.00 92.56 295 ASP A N 1
ATOM 2383 C CA . ASP A 1 295 ? 2.008 0.510 -21.814 1.00 92.56 295 ASP A CA 1
ATOM 2384 C C . ASP A 1 295 ? 3.377 0.670 -21.140 1.00 92.56 295 ASP A C 1
ATOM 2386 O O . ASP A 1 295 ? 4.271 1.325 -21.684 1.00 92.56 295 ASP A O 1
ATOM 2390 N N . VAL A 1 296 ? 3.537 0.102 -19.945 1.00 93.75 296 VAL A N 1
ATOM 2391 C CA . VAL A 1 296 ? 4.792 0.144 -19.184 1.00 93.75 296 VAL A CA 1
ATOM 2392 C C . VAL A 1 296 ? 5.387 -1.253 -19.115 1.00 93.75 296 VAL A C 1
ATOM 2394 O O . VAL A 1 296 ? 4.684 -2.221 -18.822 1.00 93.75 296 VAL A O 1
ATOM 2397 N N . GLU A 1 297 ? 6.693 -1.339 -19.360 1.00 93.00 297 GLU A N 1
ATOM 2398 C CA . GLU A 1 297 ? 7.492 -2.546 -19.169 1.00 93.00 297 GLU A CA 1
ATOM 2399 C C . GLU A 1 297 ? 8.448 -2.335 -17.990 1.00 93.00 297 GLU A C 1
ATOM 2401 O O . GLU A 1 297 ? 9.212 -1.369 -17.971 1.00 93.00 297 GLU A O 1
ATOM 2406 N N . LEU A 1 298 ? 8.399 -3.231 -17.004 1.00 90.69 298 LEU A N 1
ATOM 2407 C CA . LEU A 1 298 ? 9.292 -3.231 -15.849 1.00 90.69 298 LEU A CA 1
ATOM 2408 C C . LEU A 1 298 ? 10.264 -4.411 -15.943 1.00 90.69 298 LEU A C 1
ATOM 2410 O O . LEU A 1 298 ? 9.857 -5.570 -16.052 1.00 90.69 298 LEU A O 1
ATOM 2414 N N . GLY A 1 299 ? 11.557 -4.097 -15.879 1.00 86.88 299 GLY A N 1
ATOM 2415 C CA . GLY A 1 299 ? 12.629 -5.072 -15.719 1.00 86.88 299 GLY A CA 1
ATOM 2416 C C . GLY A 1 299 ? 13.056 -5.168 -14.257 1.00 86.88 299 GLY A C 1
ATOM 2417 O O . GLY A 1 299 ? 13.275 -4.147 -13.611 1.00 86.88 299 GLY A O 1
ATOM 2418 N N . VAL A 1 300 ? 13.194 -6.394 -13.761 1.00 88.06 300 VAL A N 1
ATOM 2419 C CA . VAL A 1 300 ? 13.801 -6.719 -12.463 1.00 88.06 300 VAL A CA 1
ATOM 2420 C C . VAL A 1 300 ? 14.915 -7.741 -12.690 1.00 88.06 300 VAL A C 1
ATOM 2422 O O . VAL A 1 300 ? 14.865 -8.502 -13.661 1.00 88.06 300 VAL A O 1
ATOM 2425 N N . ASN A 1 301 ? 15.915 -7.765 -11.812 1.00 86.81 301 ASN A N 1
ATOM 2426 C CA . ASN A 1 301 ? 17.038 -8.711 -11.818 1.00 86.81 301 ASN A CA 1
ATOM 2427 C C . ASN A 1 301 ? 16.618 -10.117 -11.337 1.00 86.81 301 ASN A C 1
ATOM 2429 O O . ASN A 1 301 ? 17.223 -10.692 -10.435 1.00 86.81 301 ASN A O 1
ATOM 2433 N N . ASP A 1 302 ? 15.560 -10.667 -11.938 1.00 88.62 302 ASP A N 1
ATOM 2434 C CA . ASP A 1 302 ? 15.062 -12.025 -11.696 1.00 88.62 302 ASP A CA 1
ATOM 2435 C C . ASP A 1 302 ? 16.040 -13.059 -12.266 1.00 88.62 302 ASP A C 1
ATOM 2437 O O . ASP A 1 302 ? 16.356 -13.014 -13.453 1.00 88.62 302 ASP A O 1
ATOM 2441 N N . LEU A 1 303 ? 16.503 -14.007 -11.450 1.00 87.06 303 LEU A N 1
ATOM 2442 C CA . LEU A 1 303 ? 17.492 -15.028 -11.818 1.00 87.06 303 LEU A CA 1
ATOM 2443 C C . LEU A 1 303 ? 17.157 -15.757 -13.135 1.00 87.06 303 LEU A C 1
ATOM 2445 O O . LEU A 1 303 ? 18.053 -16.085 -13.909 1.00 87.06 303 LEU A O 1
ATOM 2449 N N . VAL A 1 304 ? 15.875 -15.962 -13.457 1.00 86.69 304 VAL A N 1
ATOM 2450 C CA . VAL A 1 304 ? 15.466 -16.623 -14.718 1.00 86.69 304 VAL A CA 1
ATOM 2451 C C . VAL A 1 304 ? 15.737 -15.782 -15.978 1.00 86.69 304 VAL A C 1
ATOM 2453 O O . VAL A 1 304 ? 15.662 -16.295 -17.102 1.00 86.69 304 VAL A O 1
ATOM 2456 N N . ARG A 1 305 ? 16.013 -14.485 -15.801 1.00 84.38 305 ARG A N 1
ATOM 2457 C CA . ARG A 1 305 ? 16.373 -13.510 -16.840 1.00 84.38 305 ARG A CA 1
ATOM 2458 C C . ARG A 1 305 ? 17.886 -13.338 -16.994 1.00 84.38 305 ARG A C 1
ATOM 2460 O O . ARG A 1 305 ? 18.287 -12.596 -17.888 1.00 84.38 305 ARG A O 1
ATOM 2467 N N . GLN A 1 306 ? 18.701 -14.029 -16.197 1.00 83.06 306 GLN A N 1
ATOM 2468 C CA . GLN A 1 306 ? 20.157 -13.988 -16.319 1.00 83.06 306 GLN A CA 1
ATOM 2469 C C . GLN A 1 306 ? 20.606 -14.415 -17.723 1.00 83.06 306 GLN A C 1
ATOM 2471 O O . GLN A 1 306 ? 20.194 -15.463 -18.229 1.00 83.06 306 GLN A O 1
ATOM 2476 N N . GLY A 1 307 ? 21.409 -13.573 -18.382 1.00 77.56 307 GLY A N 1
ATOM 2477 C CA . GLY A 1 307 ? 21.849 -13.767 -19.768 1.00 77.56 307 GLY A CA 1
ATOM 2478 C C . GLY A 1 307 ? 20.764 -13.519 -20.827 1.00 77.56 307 GLY A C 1
ATOM 2479 O O . GLY A 1 307 ? 20.967 -13.812 -22.007 1.00 77.56 307 GLY A O 1
ATOM 2480 N N . LYS A 1 308 ? 19.589 -13.022 -20.419 1.00 77.75 308 LYS A N 1
ATOM 2481 C CA . LYS A 1 308 ? 18.464 -12.614 -21.279 1.00 77.75 308 LYS A CA 1
ATOM 2482 C C . LYS A 1 308 ? 18.062 -11.168 -20.982 1.00 77.75 308 LYS A C 1
ATOM 2484 O O . LYS A 1 308 ? 16.878 -10.818 -21.043 1.00 77.75 308 LYS A O 1
ATOM 2489 N N . GLU A 1 309 ? 19.028 -10.327 -20.623 1.00 73.62 309 GLU A N 1
ATOM 2490 C CA . GLU A 1 309 ? 18.826 -8.908 -20.357 1.00 73.62 309 GLU A CA 1
ATOM 2491 C C . GLU A 1 309 ? 18.431 -8.204 -21.658 1.00 73.62 309 GLU A C 1
ATOM 2493 O O . GLU A 1 309 ? 19.262 -7.817 -22.474 1.00 73.62 309 GLU A O 1
ATOM 2498 N N . VAL A 1 310 ? 17.128 -8.056 -21.882 1.00 66.62 310 VAL A N 1
ATOM 2499 C CA . VAL A 1 310 ? 16.606 -7.295 -23.016 1.00 66.62 310 VAL A CA 1
ATOM 2500 C C . VAL A 1 310 ? 16.160 -5.933 -22.517 1.00 66.62 310 VAL A C 1
ATOM 2502 O O . VAL A 1 310 ? 15.266 -5.847 -21.674 1.00 66.62 310 VAL A O 1
ATOM 2505 N N . VAL A 1 311 ? 16.740 -4.876 -23.081 1.00 64.12 311 VAL A N 1
ATOM 2506 C CA . VAL A 1 311 ? 16.182 -3.528 -22.995 1.00 64.12 311 VAL A CA 1
ATOM 2507 C C . VAL A 1 311 ? 15.512 -3.232 -24.331 1.00 64.12 311 VAL A C 1
ATOM 2509 O O . VAL A 1 311 ? 16.169 -3.220 -25.367 1.00 64.12 311 VAL A O 1
ATOM 2512 N N . GLY A 1 312 ? 14.191 -3.019 -24.331 1.00 61.72 312 GLY A N 1
ATOM 2513 C CA . GLY A 1 312 ? 13.430 -2.768 -25.568 1.00 61.72 312 GLY A CA 1
ATOM 2514 C C . GLY A 1 312 ? 13.861 -1.494 -26.309 1.00 61.72 312 GLY A C 1
ATOM 2515 O O . GLY A 1 312 ? 13.585 -1.316 -27.495 1.00 61.72 312 GLY A O 1
ATOM 2516 N N . ARG A 1 313 ? 14.578 -0.612 -25.611 1.00 67.69 313 ARG A N 1
ATOM 2517 C CA . ARG A 1 313 ? 15.199 0.590 -26.149 1.00 67.69 313 ARG A CA 1
ATOM 2518 C C . ARG A 1 313 ? 16.644 0.316 -26.559 1.00 67.69 313 ARG A C 1
ATOM 2520 O O . ARG A 1 313 ? 17.511 0.139 -25.712 1.00 67.69 313 ARG A O 1
ATOM 2527 N N . HIS A 1 314 ? 16.890 0.358 -27.867 1.00 62.22 314 HIS A N 1
ATOM 2528 C CA . HIS A 1 314 ? 18.208 0.140 -28.476 1.00 62.22 314 HIS A CA 1
ATOM 2529 C C . HIS A 1 314 ? 19.264 1.178 -28.057 1.00 62.22 314 HIS A C 1
ATOM 2531 O O . HIS A 1 314 ? 20.454 0.946 -28.232 1.00 62.22 314 HIS A O 1
ATOM 2537 N N . ASP A 1 315 ? 18.838 2.328 -27.533 1.00 64.31 315 ASP A N 1
ATOM 2538 C CA . ASP A 1 315 ? 19.703 3.408 -27.057 1.00 64.31 315 ASP A CA 1
ATOM 2539 C C . ASP A 1 315 ? 20.087 3.279 -25.572 1.00 64.31 315 ASP A C 1
ATOM 2541 O O . ASP A 1 315 ? 20.861 4.091 -25.067 1.00 64.31 315 ASP A O 1
ATOM 2545 N N . ILE A 1 316 ? 19.569 2.270 -24.864 1.00 67.00 316 ILE A N 1
ATOM 2546 C CA . ILE A 1 316 ? 19.944 1.971 -23.482 1.00 67.00 316 ILE A CA 1
ATOM 2547 C C . ILE A 1 316 ? 20.841 0.736 -23.483 1.00 67.00 316 ILE A C 1
ATOM 2549 O O . ILE A 1 316 ? 20.421 -0.354 -23.870 1.00 67.00 316 ILE A O 1
ATOM 2553 N N . ILE A 1 317 ? 22.070 0.901 -22.999 1.00 63.97 317 ILE A N 1
ATOM 2554 C CA . ILE A 1 317 ? 22.977 -0.223 -22.763 1.00 63.97 317 ILE A CA 1
ATOM 2555 C C . ILE A 1 317 ? 22.459 -0.992 -21.538 1.00 63.97 317 ILE A C 1
ATOM 2557 O O . ILE A 1 317 ? 22.294 -0.375 -20.480 1.00 63.97 317 ILE A O 1
ATOM 2561 N N . PRO A 1 318 ? 22.196 -2.308 -21.645 1.00 64.31 318 PRO A N 1
ATOM 2562 C CA . PRO A 1 318 ? 21.853 -3.119 -20.486 1.00 64.31 318 PRO A CA 1
ATOM 2563 C C . PRO A 1 318 ? 22.971 -3.030 -19.446 1.00 64.31 318 PRO A C 1
ATOM 2565 O O . PRO A 1 318 ? 24.141 -3.258 -19.757 1.00 64.31 318 PRO A O 1
ATOM 2568 N N . VAL A 1 319 ? 22.621 -2.691 -18.207 1.00 65.38 319 VAL A N 1
ATOM 2569 C CA . VAL A 1 319 ? 23.573 -2.755 -17.098 1.00 65.38 319 VAL A CA 1
ATOM 2570 C C . VAL A 1 319 ? 23.804 -4.229 -16.787 1.00 65.38 319 VAL A C 1
ATOM 2572 O O . VAL A 1 319 ? 22.866 -4.932 -16.405 1.00 65.38 319 VAL A O 1
ATOM 2575 N N . VAL A 1 320 ? 25.042 -4.696 -16.961 1.00 62.50 320 VAL A N 1
ATOM 2576 C CA . VAL A 1 320 ? 25.432 -6.051 -16.560 1.00 62.50 320 VAL A CA 1
ATOM 2577 C C . VAL A 1 320 ? 25.255 -6.141 -15.051 1.00 62.50 320 VAL A C 1
ATOM 2579 O O . VAL A 1 320 ? 25.939 -5.455 -14.295 1.00 62.50 320 VAL A O 1
ATOM 2582 N N . THR A 1 321 ? 24.275 -6.930 -14.625 1.00 66.94 321 THR A N 1
ATOM 2583 C CA . THR A 1 321 ? 23.982 -7.143 -13.211 1.00 66.94 321 THR A CA 1
ATOM 2584 C C . THR A 1 321 ? 24.634 -8.445 -12.774 1.00 66.94 321 THR A C 1
ATOM 2586 O O . THR A 1 321 ? 24.388 -9.499 -13.358 1.00 66.94 321 THR A O 1
ATOM 2589 N N . GLU A 1 322 ? 25.474 -8.369 -11.749 1.00 69.81 322 GLU A N 1
ATOM 2590 C CA . GLU A 1 322 ? 26.117 -9.542 -11.144 1.00 69.81 322 GLU A CA 1
ATOM 2591 C C . GLU A 1 322 ? 25.257 -10.127 -10.007 1.00 69.81 322 GLU A C 1
ATOM 2593 O O . GLU A 1 322 ? 25.325 -11.319 -9.715 1.00 69.81 322 GLU A O 1
ATOM 2598 N N . GLU A 1 323 ? 24.375 -9.309 -9.424 1.00 80.06 323 GLU A N 1
ATOM 2599 C CA . GLU A 1 323 ? 23.516 -9.659 -8.292 1.00 80.06 323 GLU A CA 1
ATOM 2600 C C . GLU A 1 323 ? 22.093 -10.002 -8.752 1.00 80.06 323 GLU A C 1
ATOM 2602 O O . GLU A 1 323 ? 21.296 -9.130 -9.104 1.00 80.06 323 GLU A O 1
ATOM 2607 N N . TRP A 1 324 ? 21.762 -11.291 -8.736 1.00 84.44 324 TRP A N 1
ATOM 2608 C CA . TRP A 1 324 ? 20.466 -11.808 -9.175 1.00 84.44 324 TRP A CA 1
ATOM 2609 C C . TRP A 1 324 ? 19.594 -12.225 -7.998 1.00 84.44 324 TRP A C 1
ATOM 2611 O O . TRP A 1 324 ? 20.071 -12.830 -7.037 1.00 84.44 324 TRP A O 1
ATOM 2621 N N . ILE A 1 325 ? 18.296 -11.949 -8.104 1.00 87.31 325 ILE A N 1
ATOM 2622 C CA . ILE A 1 325 ? 17.304 -12.284 -7.086 1.00 87.31 325 ILE A CA 1
ATOM 2623 C C . ILE A 1 325 ? 16.483 -13.468 -7.581 1.00 87.31 325 ILE A C 1
ATOM 2625 O O . ILE A 1 325 ? 15.916 -13.448 -8.674 1.00 87.31 325 ILE A O 1
ATOM 2629 N N . ARG A 1 326 ? 16.372 -14.505 -6.752 1.00 89.62 326 ARG A N 1
ATOM 2630 C CA . ARG A 1 326 ? 15.408 -15.579 -6.984 1.00 89.62 326 ARG A CA 1
ATOM 2631 C C . ARG A 1 326 ? 14.036 -15.132 -6.489 1.00 89.62 326 ARG A C 1
ATOM 2633 O O . ARG A 1 326 ? 13.805 -15.067 -5.284 1.00 89.62 326 ARG A O 1
ATOM 2640 N N . LEU A 1 327 ? 13.132 -14.831 -7.418 1.00 91.69 327 LEU A N 1
ATOM 2641 C CA . LEU A 1 327 ? 11.751 -14.489 -7.084 1.00 91.69 327 LEU A CA 1
ATOM 2642 C C . LEU A 1 327 ? 10.943 -15.771 -6.843 1.00 91.69 327 LEU A C 1
ATOM 2644 O O . LEU A 1 327 ? 10.831 -16.616 -7.730 1.00 91.69 327 LEU A O 1
ATOM 2648 N N . GLU A 1 328 ? 10.335 -15.909 -5.668 1.00 91.62 328 GLU A N 1
ATOM 2649 C CA . GLU A 1 328 ? 9.418 -17.010 -5.355 1.00 91.62 328 GLU A CA 1
ATOM 2650 C C . GLU A 1 328 ? 8.019 -16.480 -5.009 1.00 91.62 328 GLU A C 1
ATOM 2652 O O . GLU A 1 328 ? 7.878 -15.359 -4.526 1.00 91.62 328 GLU A O 1
ATOM 2657 N N . ALA A 1 329 ? 6.974 -17.285 -5.252 1.00 92.12 329 ALA A N 1
ATOM 2658 C CA . ALA A 1 329 ? 5.570 -16.944 -4.966 1.00 92.12 329 ALA A CA 1
ATOM 2659 C C . ALA A 1 329 ? 5.196 -15.501 -5.372 1.00 92.12 329 ALA A C 1
ATOM 2661 O O . ALA A 1 329 ? 4.720 -14.706 -4.561 1.00 92.12 329 ALA A O 1
ATOM 2662 N N . VAL A 1 330 ? 5.483 -15.162 -6.631 1.00 94.88 330 VAL A N 1
ATOM 2663 C CA . VAL A 1 330 ? 5.213 -13.839 -7.194 1.00 94.88 330 VAL A CA 1
ATOM 2664 C C . VAL A 1 330 ? 3.706 -13.628 -7.308 1.00 94.88 330 VAL A C 1
ATOM 2666 O O . VAL A 1 330 ? 3.001 -14.449 -7.890 1.00 94.88 330 VAL A O 1
ATOM 2669 N N . GLU A 1 331 ? 3.224 -12.508 -6.785 1.00 96.44 331 GLU A N 1
ATOM 2670 C CA . GLU A 1 331 ? 1.846 -12.054 -6.925 1.00 96.44 331 GLU A CA 1
ATOM 2671 C C . GLU A 1 331 ? 1.833 -10.690 -7.614 1.00 96.44 331 GLU A C 1
ATOM 2673 O O . GLU A 1 331 ? 2.645 -9.809 -7.313 1.00 96.44 331 GLU A O 1
ATOM 2678 N N . PHE A 1 332 ? 0.874 -10.500 -8.516 1.00 97.44 332 PHE A N 1
ATOM 2679 C CA . PHE A 1 332 ? 0.724 -9.272 -9.284 1.00 97.44 332 PHE A CA 1
ATOM 2680 C C . PHE A 1 332 ? -0.585 -8.566 -8.966 1.00 97.44 332 PHE A C 1
ATOM 2682 O O . PHE A 1 332 ? -1.620 -9.196 -8.745 1.00 97.44 332 PHE A O 1
ATOM 2689 N N . HIS A 1 333 ? -0.544 -7.240 -9.032 1.00 97.06 333 HIS A N 1
ATOM 2690 C CA . HIS A 1 333 ? -1.747 -6.435 -9.110 1.00 97.06 333 HIS A CA 1
ATOM 2691 C C . HIS A 1 333 ? -2.511 -6.733 -10.407 1.00 97.06 333 HIS A C 1
ATOM 2693 O O . HIS A 1 333 ? -1.927 -7.037 -11.449 1.00 97.06 333 HIS A O 1
ATOM 2699 N N . SER A 1 334 ? -3.829 -6.552 -10.368 1.00 94.19 334 SER A N 1
ATOM 2700 C CA . SER A 1 334 ? -4.757 -6.796 -11.487 1.00 94.19 334 SER A CA 1
ATOM 2701 C C . SER A 1 334 ? -4.433 -6.066 -12.802 1.00 94.19 334 SER A C 1
ATOM 2703 O O . SER A 1 334 ? -4.924 -6.456 -13.857 1.00 94.19 334 SER A O 1
ATOM 2705 N N . CYS A 1 335 ? -3.623 -5.004 -12.763 1.00 94.75 335 CYS A N 1
ATOM 2706 C CA . CYS A 1 335 ? -3.252 -4.225 -13.948 1.00 94.75 335 CYS A CA 1
ATOM 2707 C C . CYS A 1 335 ? -2.110 -4.856 -14.767 1.00 94.75 335 CYS A C 1
ATOM 2709 O O . CYS A 1 335 ? -1.835 -4.396 -15.881 1.00 94.75 335 CYS A O 1
ATOM 2711 N N . VAL A 1 336 ? -1.444 -5.883 -14.227 1.00 96.56 336 VAL A N 1
ATOM 2712 C CA . VAL A 1 336 ? -0.352 -6.607 -14.883 1.00 96.56 336 VAL A CA 1
ATOM 2713 C C . VAL A 1 336 ? -0.897 -7.683 -15.815 1.00 96.56 336 VAL A C 1
ATOM 2715 O O . VAL A 1 336 ? -1.797 -8.444 -15.467 1.00 96.56 336 VAL A O 1
ATOM 2718 N N . GLN A 1 337 ? -0.309 -7.768 -17.005 1.00 96.06 337 GLN A N 1
ATOM 2719 C CA . GLN A 1 337 ? -0.617 -8.777 -18.012 1.00 96.06 337 GLN A CA 1
ATOM 2720 C C . GLN A 1 337 ? 0.102 -10.088 -17.656 1.00 96.06 337 GLN A C 1
ATOM 2722 O O . GLN A 1 337 ? 1.228 -10.329 -18.089 1.00 96.06 337 GLN A O 1
ATOM 2727 N N . GLN A 1 338 ? -0.531 -10.920 -16.826 1.00 95.00 338 GLN A N 1
ATOM 2728 C CA . GLN A 1 338 ? 0.085 -12.144 -16.291 1.00 95.00 338 GLN A CA 1
ATOM 2729 C C . GLN A 1 338 ? 0.439 -13.162 -17.387 1.00 95.00 338 GLN A C 1
ATOM 2731 O O . GLN A 1 338 ? 1.554 -13.677 -17.378 1.00 95.00 338 GLN A O 1
ATOM 2736 N N . ASP A 1 339 ? -0.422 -13.347 -18.392 1.00 95.19 339 ASP A N 1
ATOM 2737 C CA . ASP A 1 339 ? -0.154 -14.223 -19.547 1.00 95.19 339 ASP A CA 1
ATOM 2738 C C . ASP A 1 339 ? 1.158 -13.850 -20.274 1.00 95.19 339 ASP A C 1
ATOM 2740 O O . ASP A 1 339 ? 1.915 -14.708 -20.739 1.00 95.19 339 ASP A O 1
ATOM 2744 N N . GLU A 1 340 ? 1.465 -12.549 -20.355 1.00 92.69 340 GLU A N 1
ATOM 2745 C CA . GLU A 1 340 ? 2.700 -12.057 -20.972 1.00 92.69 340 GLU A CA 1
ATOM 2746 C C . GLU A 1 340 ? 3.922 -12.373 -20.108 1.00 92.69 340 GLU A C 1
ATOM 2748 O O . GLU A 1 340 ? 4.971 -12.775 -20.630 1.00 92.69 340 GLU A O 1
ATOM 2753 N N . TYR A 1 341 ? 3.786 -12.227 -18.789 1.00 92.62 341 TYR A N 1
ATOM 2754 C CA . TYR A 1 341 ? 4.838 -12.564 -17.837 1.00 92.62 341 TYR A CA 1
ATOM 2755 C C . TYR A 1 341 ? 5.139 -14.067 -17.846 1.00 92.62 341 TYR A C 1
ATOM 2757 O O . TYR A 1 341 ? 6.307 -14.450 -17.893 1.00 92.62 341 TYR A O 1
ATOM 2765 N N . GLU A 1 342 ? 4.122 -14.927 -17.887 1.00 91.62 342 GLU A N 1
ATOM 2766 C CA . GLU A 1 342 ? 4.309 -16.381 -17.956 1.00 91.62 342 GLU A CA 1
ATOM 2767 C C . GLU A 1 342 ? 5.101 -16.802 -19.201 1.00 91.62 342 GLU A C 1
ATOM 2769 O O . GLU A 1 342 ? 5.981 -17.664 -19.126 1.00 91.62 342 GLU A O 1
ATOM 2774 N N . ARG A 1 343 ? 4.847 -16.141 -20.337 1.00 89.50 343 ARG A N 1
ATOM 2775 C CA . ARG A 1 343 ? 5.500 -16.437 -21.617 1.00 89.50 343 ARG A CA 1
ATOM 2776 C C . ARG A 1 343 ? 6.900 -15.841 -21.748 1.00 89.50 343 ARG A C 1
ATOM 2778 O O . ARG A 1 343 ? 7.784 -16.480 -22.314 1.00 89.50 343 ARG A O 1
ATOM 2785 N N . THR A 1 344 ? 7.102 -14.605 -21.297 1.00 87.06 344 THR A N 1
ATOM 2786 C CA . THR A 1 344 ? 8.311 -13.817 -21.621 1.00 87.06 344 THR A CA 1
ATOM 2787 C C . THR A 1 344 ? 9.143 -13.415 -20.408 1.00 87.06 344 THR A C 1
ATOM 2789 O O . THR A 1 344 ? 10.247 -12.882 -20.568 1.00 87.06 344 THR A O 1
ATOM 2792 N N . ARG A 1 345 ? 8.617 -13.628 -19.196 1.00 87.38 345 ARG A N 1
ATOM 2793 C CA . ARG A 1 345 ? 9.176 -13.128 -17.930 1.00 87.38 345 ARG A CA 1
ATOM 2794 C C . ARG A 1 345 ? 9.400 -11.614 -17.934 1.00 87.38 345 ARG A C 1
ATOM 2796 O O . ARG A 1 345 ? 10.299 -11.113 -17.271 1.00 87.38 345 ARG A O 1
ATOM 2803 N N . THR A 1 346 ? 8.597 -10.889 -18.713 1.00 88.06 346 THR A N 1
ATOM 2804 C CA . THR A 1 346 ? 8.602 -9.426 -18.783 1.00 88.06 346 THR A CA 1
ATOM 2805 C C . THR A 1 346 ? 7.326 -8.908 -18.140 1.00 88.06 346 THR A C 1
ATOM 2807 O O . THR A 1 346 ? 6.233 -9.360 -18.476 1.00 88.06 346 THR A O 1
ATOM 2810 N N . ILE A 1 347 ? 7.457 -7.975 -17.201 1.00 93.88 347 ILE A N 1
ATOM 2811 C CA . ILE A 1 347 ? 6.315 -7.415 -16.480 1.00 93.88 347 ILE A CA 1
ATOM 2812 C C . ILE A 1 347 ? 5.757 -6.274 -17.327 1.00 93.88 347 ILE A C 1
ATOM 2814 O O . ILE A 1 347 ? 6.363 -5.206 -17.400 1.00 93.88 347 ILE A O 1
ATOM 2818 N N . LYS A 1 348 ? 4.614 -6.504 -17.982 1.00 95.25 348 LYS A N 1
ATOM 2819 C CA . LYS A 1 348 ? 3.907 -5.485 -18.769 1.00 95.25 348 LYS A CA 1
ATOM 2820 C C . LYS A 1 348 ? 2.583 -5.124 -18.121 1.00 95.25 348 LYS A C 1
ATOM 2822 O O . LYS A 1 348 ? 1.847 -6.008 -17.684 1.00 95.25 348 LYS A O 1
ATOM 2827 N N . PHE A 1 349 ? 2.261 -3.839 -18.065 1.00 96.19 349 PHE A N 1
ATOM 2828 C CA . PHE A 1 349 ? 1.034 -3.371 -17.427 1.00 96.19 349 PHE A CA 1
ATOM 2829 C C . PHE A 1 349 ? 0.585 -2.013 -17.958 1.00 96.19 349 PHE A C 1
ATOM 2831 O O . PHE A 1 349 ? 1.364 -1.250 -18.528 1.00 96.19 349 PHE A O 1
ATOM 2838 N N . LYS A 1 350 ? -0.695 -1.712 -17.727 1.00 94.38 350 LYS A N 1
ATOM 2839 C CA . LYS A 1 350 ? -1.281 -0.390 -17.970 1.00 94.38 350 LYS A CA 1
ATOM 2840 C C . LYS A 1 350 ? -1.494 0.296 -16.623 1.00 94.38 350 LYS A C 1
ATOM 2842 O O . LYS A 1 350 ? -2.389 -0.119 -15.884 1.00 94.38 350 LYS A O 1
ATOM 2847 N N . PRO A 1 351 ? -0.671 1.291 -16.255 1.00 93.69 351 PRO A N 1
ATOM 2848 C CA . PRO A 1 351 ? -0.721 1.859 -14.918 1.00 93.69 351 PRO A CA 1
ATOM 2849 C C . PRO A 1 351 ? -2.014 2.649 -14.674 1.00 93.69 351 PRO A C 1
ATOM 2851 O O . PRO A 1 351 ? -2.509 3.322 -15.586 1.00 93.69 351 PRO A O 1
ATOM 2854 N N . PRO A 1 352 ? -2.551 2.624 -13.440 1.00 93.19 352 PRO A N 1
ATOM 2855 C CA . PRO A 1 352 ? -3.590 3.560 -13.041 1.00 93.19 352 PRO A CA 1
ATOM 2856 C C . PRO A 1 352 ? -3.037 4.989 -12.992 1.00 93.19 352 PRO A C 1
ATOM 2858 O O . PRO A 1 352 ? -1.832 5.226 -12.899 1.00 93.19 352 PRO A O 1
ATOM 2861 N N . ASP A 1 353 ? -3.941 5.959 -13.047 1.00 91.44 353 ASP A N 1
ATOM 2862 C CA . ASP A 1 353 ? -3.575 7.369 -13.100 1.00 91.44 353 ASP A CA 1
ATOM 2863 C C . ASP A 1 353 ? -3.257 7.962 -11.727 1.00 91.44 353 ASP A C 1
ATOM 2865 O O . ASP A 1 353 ? -4.128 7.937 -10.857 1.00 91.44 353 ASP A O 1
ATOM 2869 N N . ALA A 1 354 ? -2.046 8.513 -11.541 1.00 92.31 354 ALA A N 1
ATOM 2870 C CA . ALA A 1 354 ? -1.627 9.198 -10.311 1.00 92.31 354 ALA A CA 1
ATOM 2871 C C . ALA A 1 354 ? -2.059 8.457 -9.023 1.00 92.31 354 ALA A C 1
ATOM 2873 O O . ALA A 1 354 ? -2.463 9.060 -8.025 1.00 92.31 354 ALA A O 1
ATOM 2874 N N . CYS A 1 355 ? -2.003 7.126 -9.065 1.00 93.31 355 CYS A N 1
ATOM 2875 C CA . CYS A 1 355 ? -2.452 6.242 -8.004 1.00 93.31 355 CYS A CA 1
ATOM 2876 C C . CYS A 1 355 ? -1.272 5.374 -7.583 1.00 93.31 355 CYS A C 1
ATOM 2878 O O . CYS A 1 355 ? -0.758 4.602 -8.389 1.00 93.31 355 CYS A O 1
ATOM 2880 N N . TYR A 1 356 ? -0.841 5.531 -6.333 1.00 95.00 356 TYR A N 1
ATOM 2881 C CA . TYR A 1 356 ? 0.230 4.728 -5.755 1.00 95.00 356 TYR A CA 1
ATOM 2882 C C . TYR A 1 356 ? -0.323 3.345 -5.416 1.00 95.00 356 TYR A C 1
ATOM 2884 O O . TYR A 1 356 ? -1.128 3.216 -4.495 1.00 95.00 356 TYR A O 1
ATOM 2892 N N . ILE A 1 357 ? 0.067 2.339 -6.194 1.00 95.00 357 ILE A N 1
ATOM 2893 C CA . ILE A 1 357 ? -0.398 0.957 -6.044 1.00 95.00 357 ILE A CA 1
ATOM 2894 C C . ILE A 1 357 ? 0.772 0.031 -5.736 1.00 95.00 357 ILE A C 1
ATOM 2896 O O . ILE A 1 357 ? 1.882 0.249 -6.214 1.00 95.00 357 ILE A O 1
ATOM 2900 N N . GLU A 1 358 ? 0.521 -1.027 -4.972 1.00 96.88 358 GLU A N 1
ATOM 2901 C CA . GLU A 1 358 ? 1.427 -2.175 -4.909 1.00 96.88 358 GLU A CA 1
ATOM 2902 C C . GLU A 1 358 ? 1.288 -2.945 -6.225 1.00 96.88 358 GLU A C 1
ATOM 2904 O O . GLU A 1 358 ? 0.260 -3.566 -6.462 1.00 96.88 358 GLU A O 1
ATOM 2909 N N . LEU A 1 359 ? 2.283 -2.840 -7.106 1.00 97.25 359 LEU A N 1
ATOM 2910 C CA . LEU A 1 359 ? 2.273 -3.414 -8.453 1.00 97.25 359 LEU A CA 1
ATOM 2911 C C . LEU A 1 359 ? 2.518 -4.924 -8.425 1.00 97.25 359 LEU A C 1
ATOM 2913 O O . LEU A 1 359 ? 1.870 -5.684 -9.145 1.00 97.25 359 LEU A O 1
ATOM 2917 N N . MET A 1 360 ? 3.486 -5.348 -7.620 1.00 97.25 360 MET A N 1
ATOM 2918 C CA . MET A 1 360 ? 3.826 -6.751 -7.441 1.00 97.25 360 MET A CA 1
ATOM 2919 C C . MET A 1 360 ? 4.483 -6.973 -6.090 1.00 97.25 360 MET A C 1
ATOM 2921 O O . MET A 1 360 ? 5.064 -6.058 -5.504 1.00 97.25 360 MET A O 1
ATOM 2925 N N . ARG A 1 361 ? 4.451 -8.218 -5.638 1.00 96.81 361 ARG A N 1
ATOM 2926 C CA . ARG A 1 361 ? 5.181 -8.673 -4.461 1.00 96.81 361 ARG A CA 1
ATOM 2927 C C . ARG A 1 361 ? 5.701 -10.076 -4.685 1.00 96.81 361 ARG A C 1
ATOM 2929 O O . ARG A 1 361 ? 5.110 -10.854 -5.427 1.00 96.81 361 ARG A O 1
ATOM 2936 N N . PHE A 1 362 ? 6.813 -10.393 -4.052 1.00 95.25 362 PHE A N 1
ATOM 2937 C CA . PHE A 1 362 ? 7.426 -11.707 -4.155 1.00 95.25 362 PHE A CA 1
ATOM 2938 C C . PHE A 1 362 ? 8.143 -12.059 -2.861 1.00 95.25 362 PHE A C 1
ATOM 2940 O O . PHE A 1 362 ? 8.444 -11.212 -2.017 1.00 95.25 362 PHE A O 1
ATOM 2947 N N . ARG A 1 363 ? 8.384 -13.347 -2.692 1.00 93.44 363 ARG A N 1
ATOM 2948 C CA . ARG A 1 363 ? 9.080 -13.933 -1.558 1.00 93.44 363 ARG A CA 1
ATOM 2949 C C . ARG A 1 363 ? 10.533 -14.157 -1.938 1.00 93.44 363 ARG A C 1
ATOM 2951 O O . ARG A 1 363 ? 10.833 -14.499 -3.080 1.00 93.44 363 ARG A O 1
ATOM 2958 N N . VAL A 1 364 ? 11.407 -13.982 -0.957 1.00 89.81 364 VAL A N 1
ATOM 2959 C CA . VAL A 1 364 ? 12.823 -14.344 -1.045 1.00 89.81 364 VAL A CA 1
ATOM 2960 C C . VAL A 1 364 ? 13.181 -15.174 0.180 1.00 89.81 364 VAL A C 1
ATOM 2962 O O . VAL A 1 364 ? 12.583 -15.001 1.248 1.00 89.81 364 VAL A O 1
ATOM 2965 N N . ARG A 1 365 ? 14.141 -16.084 0.027 1.00 86.00 365 ARG A N 1
ATOM 2966 C CA . ARG A 1 365 ? 14.750 -16.806 1.146 1.00 86.00 365 ARG A CA 1
ATOM 2967 C C . ARG A 1 365 ? 15.930 -15.976 1.629 1.00 86.00 365 ARG A C 1
ATOM 2969 O O . ARG A 1 365 ? 16.880 -15.837 0.860 1.00 86.00 365 ARG A O 1
ATOM 2976 N N . PRO A 1 366 ? 15.862 -15.378 2.831 1.00 77.38 366 PRO A N 1
ATOM 2977 C CA . PRO A 1 366 ? 17.041 -14.742 3.386 1.00 77.38 366 PRO A CA 1
ATOM 2978 C C . PRO A 1 366 ? 18.114 -15.824 3.590 1.00 77.38 366 PRO A C 1
ATOM 2980 O O . PRO A 1 366 ? 17.747 -16.921 4.030 1.00 77.38 366 PRO A O 1
ATOM 2983 N N . PRO A 1 367 ? 19.374 -15.538 3.235 1.00 64.94 367 PRO A N 1
ATOM 2984 C CA . PRO A 1 367 ? 20.476 -16.487 3.351 1.00 64.94 367 PRO A CA 1
ATOM 2985 C C . PRO A 1 367 ? 20.774 -16.899 4.799 1.00 64.94 367 PRO A C 1
ATOM 2987 O O . PRO A 1 367 ? 20.315 -16.207 5.747 1.00 64.94 367 PRO A O 1
#

pLDDT: mean 78.96, std 20.69, range [28.25, 98.25]

Organism: NCBI:txid320908

Foldseek 3Di:
DDDDDPPDDPDDVPPDPDDDDDDDDDDDPPDDDDDDDDDPDPDDPPDPDDDPPPQADPDPVDDADDPPVDDDPDQFDFWWWWPDLDDDPPDDIDTQTWTWDFDDPDLWTKIFIPSDPPDPHGPDIDTDDLQWAKDDWDWDDDDPPAIKTKIFTKRKFKDKDQDADPVCVVVVVVVVVVVVVLVVCVVVVVVVSVVVSVVVVVVVCRDIDIDIDIRTPIMMIDRDPVSVVNVNVVSLVSSQADDFAAPWFDDDPDKDKDKDKDKDKDFDADPVRDTPDIWIKIWIKIFIADGGFDKDKDDDLAVVCQVVQDDVDPPDDRDNDPHHFHFAPKDAGPQWPVVCCVVPVITIGGDHHRRIHRGMMTIGDRD

Secondary structure (DSSP, 8-state):
------------TT----PPPS-------S-----------------S-PPPSPSS-S---SPPPPSS-----SS-EEEEEEE-SSPPTTPPPEEEEEEEEEEEETTEEEEEEESSTT-SS-SEEEE--TTEEEPP-EEEE-SSS-EEEEEEEEEEEEEEEE---TTSHHHHHHHHHHHHHHHHHHHTT-HHHHHHHHHHHHHT-PPEEEEEEEEEEEEEEES-HHHHHHHHHHHHHHHHHS-----S-B--SS-EEEEEEEEEEEEEE-TTS-EEEEEEEEEEEEEEE-SBS--EEE---BGGGTT----S-TTSPPP-----B--EEEEE-TTB-HHHHHHHS-EEE-PPTT--EEEEEEEE---

Sequence (367 aa):
NNAFQDTSPRFNPFDKTQEIPAQVTDNIFAQAVLPGEGEKTLERTDSQETPPTPLFDEDVSQPLEPFPRIHYVGSGWEMQLRQPNKKKITGQRFWKKVFMKLVYQGENPVLQLFNNKDDKDPFQELPLQPCYSVSDIGAQQYDNFGKIFTVKLQFIFYKERPGVRPGQVTKAERITNKLSQFAAYAIQGDYQGVKEFGSDLKKLGLPVEHAPQISQLFKIGSQNYEDMKQFSVCVEEALFRLPAHRDRALNYKMEEVQITAVDELYVDQNSTGGVIRQIARVRLFFLGFLSGMPDVELGVNDLVRQGKEVVGRHDIIPVVTEEWIRLEAVEFHSCVQQDEYERTRTIKFKPPDACYIELMRFRVRPP

InterPro domains:
  IPR001392 Clathrin adaptor, mu subunit [PR00314] (245-273)
  IPR001392 Clathrin adaptor, mu subunit [PR00314] (327-354)
  IPR012320 Stonin homology [PS51070] (76-250)
  IPR028565 Mu homology domain [PF00928] (244-364)
  IPR028565 Mu homology domain [PS51072] (254-367)
  IPR036168 AP-2 complex subunit mu, C-terminal superfamily [SSF49447] (245-364)
  IPR050431 Adaptor complexes medium subunit [PTHR10529] (32-366)